Protein AF-A0A0N4XBC9-F1 (afdb_monomer)

Solvent-accessible surface area (backbone atoms only — not comparable to full-atom values): 13245 Å² total; per-residue (Å²): 134,63,62,71,36,40,68,46,62,62,81,81,87,61,71,52,76,45,80,52,29,88,52,52,53,70,57,50,42,50,36,28,56,48,21,32,35,39,40,27,25,36,38,38,45,65,24,83,35,44,65,50,51,25,65,48,31,33,39,41,33,35,48,50,86,67,46,43,14,28,41,39,35,48,19,66,49,26,29,36,42,45,60,18,96,73,45,42,41,94,77,19,43,30,36,39,31,35,28,27,23,72,45,53,77,42,65,63,77,59,89,61,36,77,56,46,29,82,38,35,82,41,46,34,52,38,79,56,76,96,65,32,66,88,49,70,67,58,44,66,74,72,28,56,69,32,47,32,37,41,38,69,55,80,40,74,74,53,61,67,58,46,41,36,54,30,59,11,34,30,42,25,34,17,38,53,45,58,63,42,85,38,48,61,44,60,24,69,59,29,42,18,46,41,41,29,45,93,94,48,35,29,36,35,39,33,46,18,72,56,23,48,43,70,44,64,32,78,77,46,27,60,62,89,90,56,46,47,37,37,37,35,67,38,79,45,44,50,63,70,48,56,48,51,53,36,69,62,37,74,83,30,51,70,62,77,81,129

Sequence (258 aa):
MCSGKRVWKTQGTAVIEIDISSLEQEIIDQLFRSVTYIKMCIILRQSQIQYLRMPNLVQLHSCEPGRSAFTIEGNMQLEVIELSPVFEWQISYEPFTIIYNPALRQYPPLQQCKYCAFEHNTRCGVTWPALAYTTLEEILQNCMGKPRIVFTEVVTVTQEQFTELCSALYLQMCFNITNTDYTSISCPMLRAVAPCQPGQQVWTIIGNSQLESVVINTLVKFSVEEKIMIVRENPLIPNNELIILKEICKDCVIEYES

Nearest PDB structures (foldseek):
  8eyy-assembly1_B  TM=6.571E-01  e=1.235E+00  Mus musculus
  7u6e-assembly1_F  TM=6.261E-01  e=1.515E+00  Homo sapiens
  5kqv-assembly1_F  TM=5.239E-01  e=6.365E-01  Homo sapiens
  7lfs-assembly4_D  TM=3.333E-01  e=4.419E+00  Homo sapiens

Foldseek 3Di:
DQFPPQEADDDDLDADEEECQAPDQVVQCRNQVRYAYHEHAYEHACHAYQERENQRHAYAHYSDFLDASYEAYHPQRHAEYYYHPNHDQVRRQRHEEAAQHQNHDYYPPCVSHNQYFDHNNDQAQPPDPVRHDADPVSCLVTPFLGQHGADQDEDEDDQVSQVRNLNHQEEAEAYDQEQDQDQEAENQNHREYHYSDPPGANEEHYQNANHQYYYDHLNYDDPLPDLNYAAYNHQNHAVVRLVSVCSSRVPHHGDDHD

Structure (mmCIF, N/CA/C/O backbone):
data_AF-A0A0N4XBC9-F1
#
_entry.id   AF-A0A0N4XBC9-F1
#
loop_
_atom_site.group_PDB
_atom_site.id
_atom_site.type_symbol
_atom_site.label_atom_id
_atom_site.label_alt_id
_atom_site.label_comp_id
_atom_site.label_asym_id
_atom_site.label_entity_id
_atom_site.label_seq_id
_atom_site.pdbx_PDB_ins_code
_atom_site.Cartn_x
_atom_site.Cartn_y
_atom_site.Cartn_z
_atom_site.occupancy
_atom_site.B_iso_or_equiv
_atom_site.auth_seq_id
_atom_site.auth_comp_id
_atom_site.auth_asym_id
_atom_site.auth_atom_id
_atom_site.pdbx_PDB_model_num
ATOM 1 N N . MET A 1 1 ? 4.198 -12.867 -24.988 1.00 53.94 1 MET A N 1
ATOM 2 C CA . MET A 1 1 ? 5.508 -12.183 -24.893 1.00 53.94 1 MET A CA 1
ATOM 3 C C . MET A 1 1 ? 5.330 -10.692 -25.164 1.00 53.94 1 MET A C 1
ATOM 5 O O . MET A 1 1 ? 4.810 -10.348 -26.221 1.00 53.94 1 MET A O 1
ATOM 9 N N . CYS A 1 2 ? 5.716 -9.833 -24.213 1.00 68.94 2 CYS A N 1
ATOM 10 C CA . CYS A 1 2 ? 5.565 -8.368 -24.291 1.00 68.94 2 CYS A CA 1
ATOM 11 C C . CYS A 1 2 ? 6.794 -7.637 -24.875 1.00 68.94 2 CYS A C 1
ATOM 13 O O . CYS A 1 2 ? 6.713 -6.447 -25.174 1.00 68.94 2 CYS A O 1
ATOM 15 N N . SER A 1 3 ? 7.910 -8.348 -25.080 1.00 74.31 3 SER A N 1
ATOM 16 C CA . SER A 1 3 ? 9.144 -7.798 -25.660 1.00 74.31 3 SER A CA 1
ATOM 17 C C . SER A 1 3 ? 8.890 -7.115 -27.011 1.00 74.31 3 SER A C 1
ATOM 19 O O . SER A 1 3 ? 8.163 -7.636 -27.864 1.00 74.31 3 SER A O 1
ATOM 21 N N . GLY A 1 4 ? 9.439 -5.907 -27.178 1.00 77.19 4 GLY A N 1
ATOM 22 C CA . GLY A 1 4 ? 9.279 -5.075 -28.376 1.00 77.19 4 GLY A CA 1
ATOM 23 C C . GLY A 1 4 ? 7.878 -4.480 -28.587 1.00 77.19 4 GLY A C 1
ATOM 24 O O . GLY A 1 4 ? 7.650 -3.791 -29.583 1.00 77.19 4 GLY A O 1
ATOM 25 N N . LYS A 1 5 ? 6.915 -4.718 -27.684 1.00 86.81 5 LYS A N 1
ATOM 26 C CA . LYS A 1 5 ? 5.563 -4.144 -27.779 1.00 86.81 5 LYS A CA 1
ATOM 27 C C . LYS A 1 5 ? 5.511 -2.765 -27.127 1.00 86.81 5 LYS A C 1
ATOM 29 O O . LYS A 1 5 ? 5.992 -2.578 -26.017 1.00 86.81 5 LYS A O 1
ATOM 34 N N . ARG A 1 6 ? 4.849 -1.820 -27.804 1.00 89.94 6 ARG A N 1
ATOM 35 C CA . ARG A 1 6 ? 4.639 -0.447 -27.307 1.00 89.94 6 ARG A CA 1
ATOM 36 C C . ARG A 1 6 ? 3.513 -0.330 -26.279 1.00 89.94 6 ARG A C 1
ATOM 38 O O . ARG A 1 6 ? 3.550 0.543 -25.425 1.00 89.94 6 ARG A O 1
ATOM 45 N N . VAL A 1 7 ? 2.506 -1.194 -26.371 1.00 88.06 7 VAL A N 1
ATOM 46 C CA . VAL A 1 7 ? 1.300 -1.130 -25.539 1.00 88.06 7 VAL A CA 1
ATOM 47 C C . VAL A 1 7 ? 1.143 -2.441 -24.800 1.00 88.06 7 VAL A C 1
ATOM 49 O O . VAL A 1 7 ? 1.015 -3.497 -25.424 1.00 88.06 7 VAL A O 1
ATOM 52 N N . TRP A 1 8 ? 1.135 -2.364 -23.479 1.00 89.12 8 TRP A N 1
ATOM 53 C CA . TRP A 1 8 ? 0.932 -3.493 -22.592 1.00 89.12 8 TRP A CA 1
ATOM 54 C C . TRP A 1 8 ? -0.375 -3.306 -21.845 1.00 89.12 8 TRP A C 1
ATOM 56 O O . TRP A 1 8 ? -0.474 -2.516 -20.912 1.00 89.12 8 TRP A O 1
ATOM 66 N N . LYS A 1 9 ? -1.403 -4.019 -22.283 1.00 87.62 9 LYS A N 1
ATOM 67 C CA . LYS A 1 9 ? -2.701 -4.056 -21.618 1.00 87.62 9 LYS A CA 1
ATOM 68 C C . LYS A 1 9 ? -3.364 -5.389 -21.892 1.00 87.62 9 LYS A C 1
ATOM 70 O O . LYS A 1 9 ? -3.094 -6.023 -22.915 1.00 87.62 9 LYS A O 1
ATOM 75 N N . THR A 1 10 ? -4.236 -5.790 -20.988 1.00 81.50 10 THR A N 1
ATOM 76 C CA . THR A 1 10 ? -5.034 -6.999 -21.146 1.00 81.50 10 THR A CA 1
ATOM 77 C C . THR A 1 10 ? -6.121 -6.780 -22.200 1.00 81.50 10 THR A C 1
ATOM 79 O O . THR A 1 10 ? -6.510 -5.646 -22.503 1.00 81.50 10 THR A O 1
ATOM 82 N N . GLN A 1 11 ? -6.588 -7.869 -22.811 1.00 77.94 11 GLN A N 1
ATOM 83 C CA . GLN A 1 11 ? -7.825 -7.835 -23.585 1.00 77.94 11 GLN A CA 1
ATOM 84 C C . GLN A 1 11 ? -8.990 -8.110 -22.628 1.00 77.94 11 GLN A C 1
ATOM 86 O O . GLN A 1 11 ? -8.973 -9.103 -21.905 1.00 77.94 11 GLN A O 1
ATOM 91 N N . GLY A 1 12 ? -9.992 -7.230 -22.619 1.00 77.44 12 GLY A N 1
ATOM 92 C CA . GLY A 1 12 ? -11.169 -7.367 -21.758 1.00 77.44 12 GLY A CA 1
ATOM 93 C C . GLY A 1 12 ? -10.951 -6.875 -20.323 1.00 77.44 12 GLY A C 1
ATOM 94 O O . GLY A 1 12 ? -10.261 -5.883 -20.098 1.00 77.44 12 GLY A O 1
ATOM 95 N N . THR A 1 13 ? -11.591 -7.546 -19.363 1.00 75.31 13 THR A N 1
ATOM 96 C CA . THR A 1 13 ? -11.617 -7.172 -17.935 1.00 75.31 13 THR A CA 1
ATOM 97 C C . THR A 1 13 ? -10.606 -7.938 -17.081 1.00 75.31 13 THR A C 1
ATOM 99 O O . THR A 1 13 ? -10.590 -7.769 -15.866 1.00 75.31 13 THR A O 1
ATOM 102 N N . ALA A 1 14 ? -9.768 -8.782 -17.690 1.00 79.94 14 ALA A N 1
ATOM 103 C CA . ALA A 1 14 ? -8.770 -9.550 -16.958 1.00 79.94 14 ALA A CA 1
ATOM 104 C C . ALA A 1 14 ? -7.761 -8.616 -16.271 1.00 79.94 14 ALA A C 1
ATOM 106 O O . ALA A 1 14 ? -7.182 -7.733 -16.912 1.00 79.94 14 ALA A O 1
ATOM 107 N N . VAL A 1 15 ? -7.536 -8.850 -14.980 1.00 81.25 15 VAL A N 1
ATOM 108 C CA . VAL A 1 15 ? -6.482 -8.220 -14.183 1.00 81.25 15 VAL A CA 1
ATOM 109 C C . VAL A 1 15 ? -5.241 -9.100 -14.319 1.00 81.25 15 VAL A C 1
ATOM 111 O O . VAL A 1 15 ? -5.277 -10.275 -13.964 1.00 81.25 15 VAL A O 1
ATOM 114 N N . ILE A 1 16 ? -4.165 -8.561 -14.898 1.00 81.25 16 ILE A N 1
ATOM 115 C CA . ILE A 1 16 ? -2.880 -9.264 -15.000 1.00 81.25 16 ILE A CA 1
ATOM 116 C C . ILE A 1 16 ? -1.872 -8.583 -14.085 1.00 81.25 16 ILE A C 1
ATOM 118 O O . ILE A 1 16 ? -1.644 -7.371 -14.172 1.00 81.25 16 ILE A O 1
ATOM 122 N N . GLU A 1 17 ? -1.251 -9.413 -13.259 1.00 90.44 17 GLU A N 1
ATOM 123 C CA . GLU A 1 17 ? -0.064 -9.101 -12.489 1.00 90.44 17 GLU A CA 1
ATOM 124 C C . GLU A 1 17 ? 1.137 -9.829 -13.098 1.00 90.44 17 GLU A C 1
ATOM 126 O O . GLU A 1 17 ? 1.029 -10.991 -13.496 1.00 90.44 17 GLU A O 1
ATOM 131 N N . ILE A 1 18 ? 2.269 -9.138 -13.215 1.00 92.75 18 ILE A N 1
ATOM 132 C CA . ILE A 1 18 ? 3.516 -9.701 -13.735 1.00 92.75 18 ILE A CA 1
ATOM 133 C C . ILE A 1 18 ? 4.598 -9.545 -12.678 1.00 92.75 18 ILE A C 1
ATOM 135 O O . ILE A 1 18 ? 4.959 -8.426 -12.323 1.00 92.75 18 ILE A O 1
ATOM 139 N N . ASP A 1 19 ? 5.158 -10.662 -12.230 1.00 95.56 19 ASP A N 1
ATOM 140 C CA . ASP A 1 19 ? 6.360 -10.664 -11.405 1.00 95.56 19 ASP A CA 1
ATOM 141 C C . ASP A 1 19 ? 7.606 -10.746 -12.300 1.00 95.56 19 ASP A C 1
ATOM 143 O O . ASP A 1 19 ? 7.766 -11.685 -13.082 1.00 95.56 19 ASP A O 1
ATOM 147 N N . ILE A 1 20 ? 8.465 -9.728 -12.219 1.00 96.69 20 ILE A N 1
ATOM 148 C CA . ILE A 1 20 ? 9.726 -9.632 -12.967 1.00 96.69 20 ILE A CA 1
ATOM 149 C C . ILE A 1 20 ? 10.959 -9.786 -12.065 1.00 96.69 20 ILE A C 1
ATOM 151 O O . ILE A 1 20 ? 12.081 -9.576 -12.520 1.00 96.69 20 ILE A O 1
ATOM 155 N N . SER A 1 21 ? 10.770 -10.154 -10.797 1.00 97.00 21 SER A N 1
ATOM 156 C CA . SER A 1 21 ? 11.813 -10.204 -9.763 1.00 97.00 21 SER A CA 1
ATOM 157 C C . SER A 1 21 ? 13.004 -11.085 -10.134 1.00 97.00 21 SER A C 1
ATOM 159 O O . SER A 1 21 ? 14.148 -10.734 -9.841 1.00 97.00 21 SER A O 1
ATOM 161 N N . SER A 1 22 ? 12.745 -12.205 -10.816 1.00 96.88 22 SER A N 1
ATOM 162 C CA . SER A 1 22 ? 13.758 -13.188 -11.214 1.00 96.88 22 SER A CA 1
ATOM 163 C C . SER A 1 22 ? 14.387 -12.924 -12.585 1.00 96.88 22 SER A C 1
ATOM 165 O O . SER A 1 22 ? 15.180 -13.743 -13.046 1.00 96.88 22 SER A O 1
ATOM 167 N N . LEU A 1 23 ? 13.990 -11.857 -13.287 1.00 97.19 23 LEU A N 1
ATOM 168 C CA . LEU A 1 23 ? 14.521 -11.557 -14.614 1.00 97.19 23 LEU A CA 1
ATOM 169 C C . LEU A 1 23 ? 15.887 -10.875 -14.513 1.00 97.19 23 LEU A C 1
ATOM 171 O O . LEU A 1 23 ? 16.118 -10.020 -13.661 1.00 97.19 23 LEU A O 1
ATOM 175 N N . GLU A 1 24 ? 16.779 -11.232 -15.432 1.00 97.44 24 GLU A N 1
ATOM 176 C CA . GLU A 1 24 ? 18.089 -10.600 -15.555 1.00 97.44 24 GLU A CA 1
ATOM 177 C C . GLU A 1 24 ? 17.986 -9.203 -16.185 1.00 97.44 24 GLU A C 1
ATOM 179 O O . GLU A 1 24 ? 17.045 -8.896 -16.926 1.00 97.44 24 GLU A O 1
ATOM 184 N N . GLN A 1 25 ? 18.999 -8.368 -15.931 1.00 97.88 25 GLN A N 1
ATOM 185 C CA . GLN A 1 25 ? 19.077 -6.981 -16.405 1.00 97.88 25 GLN A CA 1
ATOM 186 C C . GLN A 1 25 ? 18.817 -6.856 -17.915 1.00 97.88 25 GLN A C 1
ATOM 188 O O . GLN A 1 25 ? 18.008 -6.027 -18.326 1.00 97.88 25 GLN A O 1
ATOM 193 N N . GLU A 1 26 ? 19.442 -7.709 -18.733 1.00 96.88 26 GLU A N 1
ATOM 194 C CA . GLU A 1 26 ? 19.284 -7.680 -20.193 1.00 96.88 26 GLU A CA 1
ATOM 195 C C . GLU A 1 26 ? 17.832 -7.937 -20.625 1.00 96.88 26 GLU A C 1
ATOM 197 O O . GLU A 1 26 ? 17.308 -7.249 -21.505 1.00 96.88 26 GLU A O 1
ATOM 202 N N . ILE A 1 27 ? 17.150 -8.878 -19.964 1.00 96.31 27 ILE A N 1
ATOM 203 C CA . ILE A 1 27 ? 15.755 -9.214 -20.262 1.00 96.31 27 ILE A CA 1
ATOM 204 C C . ILE A 1 27 ? 14.843 -8.053 -19.873 1.00 96.31 27 ILE A C 1
ATOM 206 O O . ILE A 1 27 ? 13.963 -7.687 -20.654 1.00 96.31 27 ILE A O 1
ATOM 210 N N . ILE A 1 28 ? 15.048 -7.454 -18.697 1.00 96.19 28 ILE A N 1
ATOM 211 C CA . ILE A 1 28 ? 14.268 -6.296 -18.241 1.00 96.19 28 ILE A CA 1
ATOM 212 C C . ILE A 1 28 ? 14.451 -5.123 -19.202 1.00 96.19 28 ILE A C 1
ATOM 214 O O . ILE A 1 28 ? 13.460 -4.560 -19.673 1.00 96.19 28 ILE A O 1
ATOM 218 N N . ASP A 1 29 ? 15.691 -4.800 -19.566 1.00 96.56 29 ASP A N 1
ATOM 219 C CA . ASP A 1 29 ? 15.972 -3.731 -20.522 1.00 96.56 29 ASP A CA 1
ATOM 220 C C . ASP A 1 29 ? 15.289 -3.998 -21.863 1.00 96.56 29 ASP A C 1
ATOM 222 O O . ASP A 1 29 ? 14.627 -3.114 -22.407 1.00 96.56 29 ASP A O 1
ATOM 226 N N . GLN A 1 30 ? 15.378 -5.223 -22.387 1.00 94.75 30 GLN A N 1
ATOM 227 C CA . GLN A 1 30 ? 14.714 -5.600 -23.633 1.00 94.75 30 GLN A CA 1
ATOM 228 C C . GLN A 1 30 ? 13.188 -5.472 -23.535 1.00 94.75 30 GLN A C 1
ATOM 230 O O . GLN A 1 30 ? 12.542 -5.016 -24.484 1.00 94.75 30 GLN A O 1
ATOM 235 N N . LEU A 1 31 ? 12.614 -5.869 -22.399 1.00 93.38 31 LEU A N 1
ATOM 236 C CA . LEU A 1 31 ? 11.183 -5.823 -22.150 1.00 93.38 31 LEU A CA 1
ATOM 237 C C . LEU A 1 31 ? 10.698 -4.365 -22.222 1.00 93.38 31 LEU A C 1
ATOM 239 O O . LEU A 1 31 ? 9.858 -4.035 -23.058 1.00 93.38 31 LEU A O 1
ATOM 243 N N . PHE A 1 32 ? 11.288 -3.469 -21.431 1.00 95.62 32 PHE A N 1
ATOM 244 C CA . PHE A 1 32 ? 10.826 -2.084 -21.291 1.00 95.62 32 PHE A CA 1
ATOM 245 C C . PHE A 1 32 ? 11.361 -1.113 -22.358 1.00 95.62 32 PHE A C 1
ATOM 247 O O . PHE A 1 32 ? 10.864 0.009 -22.467 1.00 95.62 32 PHE A O 1
ATOM 254 N N . ARG A 1 33 ? 12.309 -1.525 -23.210 1.00 94.69 33 ARG A N 1
ATOM 255 C CA . ARG A 1 33 ? 12.954 -0.653 -24.212 1.00 94.69 33 ARG A CA 1
ATOM 256 C C . ARG A 1 33 ? 11.979 0.138 -25.080 1.00 94.69 33 ARG A C 1
ATOM 258 O O . ARG A 1 33 ? 12.241 1.293 -25.404 1.00 94.69 33 ARG A O 1
ATOM 265 N N . SER A 1 34 ? 10.896 -0.492 -25.529 1.00 94.38 34 SER A N 1
ATOM 266 C CA . SER A 1 34 ? 9.980 0.085 -26.526 1.00 94.38 34 SER A CA 1
ATOM 267 C C . SER A 1 34 ? 8.598 0.426 -25.981 1.00 94.38 34 SER A C 1
ATOM 269 O O . SER A 1 34 ? 7.765 0.907 -26.749 1.00 94.38 34 SER A O 1
ATOM 271 N N . VAL A 1 35 ? 8.322 0.158 -24.704 1.00 95.81 35 VAL A N 1
ATOM 272 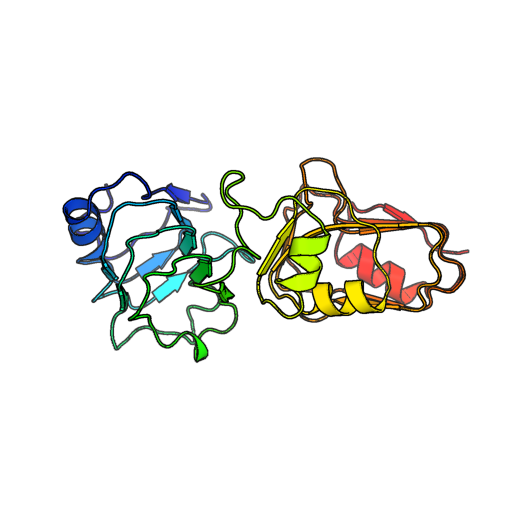C CA . VAL A 1 35 ? 6.982 0.353 -24.150 1.00 95.81 35 VAL A CA 1
ATOM 273 C C . VAL A 1 35 ? 6.682 1.841 -23.971 1.00 95.81 35 VAL A C 1
ATOM 275 O O . VAL A 1 35 ? 7.517 2.598 -23.488 1.00 95.81 35 VAL A O 1
ATOM 278 N N . THR A 1 36 ? 5.486 2.254 -24.385 1.00 97.12 36 THR A N 1
ATOM 279 C CA . THR A 1 36 ? 4.974 3.627 -24.274 1.00 97.12 36 THR A CA 1
ATOM 280 C C . THR A 1 36 ? 3.719 3.709 -23.411 1.00 97.12 36 THR A C 1
ATOM 282 O O . THR A 1 36 ? 3.412 4.769 -22.877 1.00 97.12 36 THR A O 1
ATOM 285 N N . TYR A 1 37 ? 2.989 2.602 -23.262 1.00 96.44 37 TYR A N 1
ATOM 286 C CA . TYR A 1 37 ? 1.762 2.516 -22.474 1.00 96.44 37 TYR A CA 1
ATOM 287 C C . TYR A 1 37 ? 1.708 1.196 -21.713 1.00 96.44 37 TYR A C 1
ATOM 289 O O . TYR A 1 37 ? 1.860 0.131 -22.319 1.00 96.44 37 TYR A O 1
ATOM 297 N N . ILE A 1 38 ? 1.403 1.261 -20.419 1.00 95.06 38 ILE A N 1
ATOM 298 C CA . ILE A 1 38 ? 1.205 0.095 -19.555 1.00 95.06 38 ILE A CA 1
ATOM 299 C C . ILE A 1 38 ? -0.108 0.256 -18.778 1.00 95.06 38 ILE A C 1
ATOM 301 O O . ILE A 1 38 ? -0.349 1.296 -18.172 1.00 95.06 38 ILE A O 1
ATOM 305 N N . LYS A 1 39 ? -0.941 -0.789 -18.768 1.00 93.50 39 LYS A N 1
ATOM 306 C CA . LYS A 1 39 ? -2.075 -0.965 -17.851 1.00 93.50 39 LYS A CA 1
ATOM 307 C C . LYS A 1 39 ? -2.053 -2.379 -17.272 1.00 93.50 39 LYS A C 1
ATOM 309 O O . LYS A 1 39 ? -2.591 -3.304 -17.883 1.00 93.50 39 LYS A O 1
ATOM 314 N N . MET A 1 40 ? -1.369 -2.535 -16.143 1.00 92.88 40 MET A N 1
ATOM 315 C CA . MET A 1 40 ? -1.156 -3.793 -15.413 1.00 92.88 40 MET A CA 1
ATOM 316 C C . MET A 1 40 ? -0.495 -3.503 -14.059 1.00 92.88 40 MET A C 1
ATOM 318 O O . MET A 1 40 ? -0.090 -2.371 -13.803 1.00 92.88 40 MET A O 1
ATOM 322 N N . CYS A 1 41 ? -0.377 -4.530 -13.219 1.00 94.00 41 CYS A N 1
ATOM 323 C CA . CYS A 1 41 ? 0.413 -4.481 -11.998 1.00 94.00 41 CYS A CA 1
ATOM 324 C C . CYS A 1 41 ? 1.710 -5.259 -12.223 1.00 94.00 41 CYS A C 1
ATOM 326 O O . CYS A 1 41 ? 1.688 -6.370 -12.749 1.00 94.00 41 CYS A O 1
ATOM 328 N N . ILE A 1 42 ? 2.844 -4.660 -11.883 1.00 96.50 42 ILE A N 1
ATOM 329 C CA . ILE A 1 42 ? 4.173 -5.232 -12.079 1.00 96.50 42 ILE A CA 1
ATOM 330 C C . ILE A 1 42 ? 4.885 -5.257 -10.732 1.00 96.50 42 ILE A C 1
ATOM 332 O O . ILE A 1 42 ? 4.929 -4.251 -10.022 1.00 96.50 42 ILE A O 1
ATOM 336 N N . ILE A 1 43 ? 5.451 -6.407 -10.387 1.00 97.00 43 ILE A N 1
ATOM 337 C CA . ILE A 1 43 ? 6.166 -6.640 -9.137 1.00 97.00 43 ILE A CA 1
ATOM 338 C C . ILE A 1 43 ? 7.651 -6.810 -9.445 1.00 97.00 43 ILE A C 1
ATOM 340 O O . ILE A 1 43 ? 8.033 -7.618 -10.288 1.00 97.00 43 ILE A O 1
ATOM 344 N N . LEU A 1 44 ? 8.483 -6.049 -8.739 1.00 97.56 4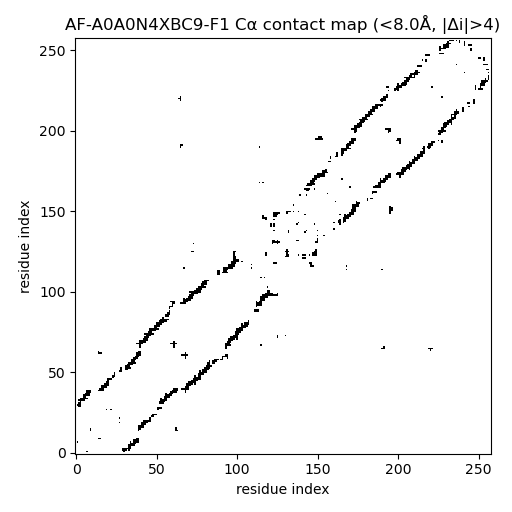4 LEU A N 1
ATOM 345 C CA . LEU A 1 44 ? 9.935 -6.160 -8.743 1.00 97.56 44 LEU A CA 1
ATOM 346 C C . LEU A 1 44 ? 10.418 -6.194 -7.290 1.00 97.56 44 LEU A C 1
ATOM 348 O O . LEU A 1 44 ? 10.500 -5.155 -6.625 1.00 97.56 44 LEU A O 1
ATOM 352 N N . ARG A 1 45 ? 10.710 -7.391 -6.788 1.00 96.25 45 ARG A N 1
ATOM 353 C CA . ARG A 1 45 ? 11.089 -7.632 -5.398 1.00 96.25 45 ARG A CA 1
ATOM 354 C C . ARG A 1 45 ? 12.390 -8.394 -5.287 1.00 96.25 45 ARG A C 1
ATOM 356 O O . ARG A 1 45 ? 12.585 -9.370 -5.996 1.00 96.25 45 ARG A O 1
ATOM 363 N N . GLN A 1 46 ? 13.253 -7.991 -4.355 1.00 95.69 46 GLN A N 1
ATOM 364 C CA . GLN A 1 46 ? 14.500 -8.714 -4.047 1.00 95.69 46 GLN A CA 1
ATOM 365 C C . GLN A 1 46 ? 15.351 -9.074 -5.285 1.00 95.69 46 GLN A C 1
ATOM 367 O O . GLN A 1 46 ? 16.103 -10.052 -5.289 1.00 95.69 46 GLN A O 1
ATOM 372 N N . SER A 1 47 ? 15.232 -8.281 -6.347 1.00 96.94 47 SER A N 1
ATOM 373 C CA . SER A 1 47 ? 15.914 -8.504 -7.610 1.00 96.94 47 SER A CA 1
ATOM 374 C C . SER A 1 47 ? 17.377 -8.076 -7.522 1.00 96.94 47 SER A C 1
ATOM 376 O O . SER A 1 47 ? 17.757 -7.238 -6.701 1.00 96.94 47 SER A O 1
ATOM 378 N N . GLN A 1 48 ? 18.197 -8.653 -8.399 1.00 96.88 48 GLN A N 1
ATOM 379 C CA . GLN A 1 48 ? 19.627 -8.353 -8.521 1.00 96.88 48 GLN A CA 1
ATOM 380 C C . GLN A 1 48 ? 19.919 -7.291 -9.592 1.00 96.88 48 GLN A C 1
ATOM 382 O O . GLN A 1 48 ? 21.078 -7.006 -9.879 1.00 96.88 48 GLN A O 1
ATOM 387 N N . ILE A 1 49 ? 18.889 -6.727 -10.228 1.00 98.44 49 ILE A N 1
ATOM 388 C CA . ILE A 1 49 ? 19.093 -5.692 -11.243 1.00 98.44 49 ILE A CA 1
ATOM 389 C C . ILE A 1 49 ? 19.577 -4.384 -10.618 1.00 98.44 49 ILE A C 1
ATOM 391 O O . ILE A 1 49 ? 19.229 -4.048 -9.484 1.00 98.44 49 ILE A O 1
ATOM 395 N N . GLN A 1 50 ? 20.317 -3.610 -11.406 1.00 98.56 50 GLN A N 1
ATOM 396 C CA . GLN A 1 50 ? 20.809 -2.291 -11.007 1.00 98.56 50 GLN A CA 1
ATOM 397 C C . GLN A 1 50 ? 19.983 -1.159 -11.617 1.00 98.56 50 GLN A C 1
ATOM 399 O O . GLN A 1 50 ? 19.883 -0.075 -11.040 1.00 98.56 50 GLN A O 1
ATOM 404 N N . TYR A 1 51 ?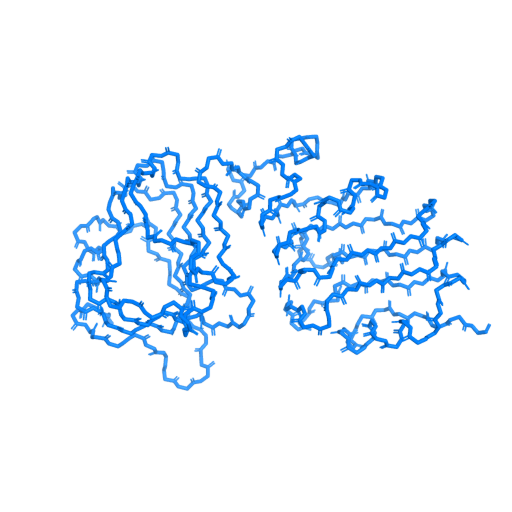 19.348 -1.415 -12.764 1.00 98.50 51 TYR A N 1
ATOM 405 C CA . TYR A 1 51 ? 18.652 -0.399 -13.540 1.00 98.50 51 TYR A CA 1
ATOM 406 C C . TYR A 1 51 ? 17.254 -0.873 -13.935 1.00 98.50 51 TYR A C 1
ATOM 408 O O . TYR A 1 51 ? 17.096 -1.893 -14.606 1.00 98.50 51 TYR A O 1
ATOM 416 N N . LEU A 1 52 ? 16.238 -0.082 -13.598 1.00 98.50 52 LEU A N 1
ATOM 417 C CA . LEU A 1 52 ? 14.894 -0.214 -14.150 1.00 98.50 52 LEU A CA 1
ATOM 418 C C . LEU A 1 52 ? 14.640 0.958 -15.102 1.00 98.50 52 LEU A C 1
ATOM 420 O O . LEU A 1 52 ? 14.339 2.071 -14.670 1.00 98.50 52 LEU A O 1
ATOM 424 N N . ARG A 1 53 ? 14.781 0.712 -16.409 1.00 98.00 53 ARG A N 1
ATOM 425 C CA . ARG A 1 53 ? 14.743 1.763 -17.435 1.00 98.00 53 ARG A CA 1
ATOM 426 C C . ARG A 1 53 ? 13.532 1.626 -18.341 1.00 98.00 53 ARG A C 1
ATOM 428 O O . ARG A 1 53 ? 13.378 0.635 -19.049 1.00 98.00 53 ARG A O 1
ATOM 435 N N . MET A 1 54 ? 12.700 2.661 -18.358 1.00 97.50 54 MET A N 1
ATOM 436 C CA . MET A 1 54 ? 11.500 2.764 -19.189 1.00 97.50 54 MET A CA 1
ATOM 437 C C . MET A 1 54 ? 11.536 4.074 -20.004 1.00 97.50 54 MET A C 1
ATOM 439 O O . MET A 1 54 ? 10.673 4.941 -19.839 1.00 97.50 54 MET A O 1
ATOM 443 N N . PRO A 1 55 ? 12.528 4.246 -20.901 1.00 97.25 55 PRO A N 1
ATOM 444 C CA . PRO A 1 55 ? 12.861 5.544 -21.505 1.00 97.25 55 PRO A CA 1
ATOM 445 C C . PRO A 1 55 ? 11.767 6.109 -22.425 1.00 97.25 55 PRO A C 1
ATOM 447 O O . PRO A 1 55 ? 11.727 7.308 -22.697 1.00 97.25 55 PRO A O 1
ATOM 450 N N . ASN A 1 56 ? 10.863 5.252 -22.908 1.00 97.50 56 ASN A N 1
ATOM 451 C CA . ASN A 1 56 ? 9.788 5.623 -23.829 1.00 97.50 56 ASN A CA 1
ATOM 452 C C . ASN A 1 56 ? 8.393 5.586 -23.184 1.00 97.50 56 ASN A C 1
ATOM 454 O O . ASN A 1 56 ? 7.409 5.858 -23.870 1.00 97.50 56 ASN A O 1
ATOM 458 N N . LEU A 1 57 ? 8.288 5.244 -21.895 1.00 97.94 57 LEU A N 1
ATOM 459 C CA . LEU A 1 57 ? 7.002 5.100 -21.217 1.00 97.94 57 LEU A CA 1
ATOM 460 C C . LEU A 1 57 ? 6.335 6.466 -21.028 1.00 97.94 57 LEU A C 1
ATOM 462 O O . LEU A 1 57 ? 6.892 7.333 -20.364 1.00 97.94 57 LEU A O 1
ATOM 466 N N . VAL A 1 58 ? 5.139 6.636 -21.591 1.00 97.69 58 VAL A N 1
ATOM 467 C CA . VAL A 1 58 ? 4.348 7.876 -21.524 1.00 97.69 58 VAL A CA 1
ATOM 468 C C . VAL A 1 58 ? 3.257 7.766 -20.461 1.00 97.69 58 VAL A C 1
ATOM 470 O O . VAL A 1 58 ? 3.071 8.689 -19.675 1.00 97.69 58 VAL A O 1
ATOM 473 N N . GLN A 1 59 ? 2.555 6.629 -20.409 1.00 96.88 59 GLN A N 1
ATOM 474 C CA . GLN A 1 59 ? 1.435 6.402 -19.491 1.00 96.88 59 GLN A CA 1
ATOM 475 C C . GLN A 1 59 ? 1.573 5.068 -18.761 1.00 96.88 59 GLN A C 1
ATOM 477 O O . GLN A 1 59 ? 1.825 4.029 -19.382 1.00 96.88 59 GLN A O 1
ATOM 482 N N . LEU A 1 60 ? 1.347 5.096 -17.449 1.00 95.88 60 LEU A N 1
ATOM 483 C CA . LEU A 1 60 ? 1.383 3.925 -16.583 1.00 95.88 60 LEU A CA 1
ATOM 484 C C . LEU A 1 60 ? 0.147 3.900 -15.686 1.00 95.88 60 LEU A C 1
ATOM 486 O O . LEU A 1 60 ? -0.046 4.748 -14.816 1.00 95.88 60 LEU A O 1
ATOM 490 N N . HIS A 1 61 ? -0.680 2.885 -15.890 1.00 94.00 61 HIS A N 1
ATOM 491 C CA . HIS A 1 61 ? -1.914 2.669 -15.159 1.00 94.00 61 HIS A CA 1
ATOM 492 C C . HIS A 1 61 ? -1.849 1.373 -14.368 1.00 94.00 61 HIS A C 1
ATOM 494 O O . HIS A 1 61 ? -1.384 0.348 -14.870 1.00 94.00 61 HIS A O 1
ATOM 500 N N . SER A 1 62 ? -2.391 1.417 -13.154 1.00 91.38 62 SER A N 1
ATOM 501 C CA . SER A 1 62 ? -2.568 0.218 -12.348 1.00 91.38 62 SER A CA 1
ATOM 502 C C . SER A 1 62 ? -3.540 -0.762 -13.005 1.00 91.38 62 SER A C 1
ATOM 504 O O . SER A 1 62 ? -4.415 -0.371 -13.791 1.00 91.38 62 SER A O 1
ATOM 506 N N . CYS A 1 63 ? -3.381 -2.044 -12.680 1.00 90.06 63 CYS A N 1
ATOM 507 C CA . CYS A 1 63 ? -4.329 -3.075 -13.075 1.00 90.06 63 CYS A CA 1
ATOM 508 C C . CYS A 1 63 ? -5.702 -2.876 -12.416 1.00 90.06 63 CYS A C 1
ATOM 510 O O . CYS A 1 63 ? -6.713 -3.196 -13.040 1.00 90.06 63 CYS A O 1
ATOM 512 N N . GLU A 1 64 ? -5.747 -2.292 -11.213 1.00 88.19 64 GLU A N 1
ATOM 513 C CA . GLU A 1 64 ? -6.979 -2.035 -10.469 1.00 88.19 64 GLU A CA 1
ATOM 514 C C . GLU A 1 64 ? -6.852 -0.845 -9.494 1.00 88.19 64 GLU A C 1
ATOM 516 O O . GLU A 1 64 ? -5.744 -0.493 -9.080 1.00 88.19 64 GLU A O 1
ATOM 521 N N . PRO A 1 65 ? -7.966 -0.179 -9.128 1.00 84.06 65 PRO A N 1
ATOM 522 C CA . PRO A 1 65 ? -7.927 0.979 -8.237 1.00 84.06 65 PRO A CA 1
ATOM 523 C C . PRO A 1 65 ? -7.407 0.643 -6.834 1.00 84.06 65 PRO A C 1
ATOM 525 O O . PRO A 1 65 ? -7.882 -0.301 -6.213 1.00 84.06 65 PRO A O 1
ATOM 528 N N . GLY A 1 66 ? -6.538 1.493 -6.281 1.00 85.25 66 GLY A N 1
ATOM 529 C CA . GLY A 1 66 ? -6.021 1.339 -4.913 1.00 85.25 66 GLY A CA 1
ATOM 530 C C . GLY A 1 66 ? -4.765 0.474 -4.825 1.00 85.25 66 GLY A C 1
ATOM 531 O O . GLY A 1 66 ? -4.261 0.227 -3.731 1.00 85.25 66 GLY A O 1
ATOM 532 N N . ARG A 1 67 ? -4.242 0.039 -5.972 1.00 88.69 67 ARG A N 1
ATOM 533 C CA . ARG A 1 67 ? -2.949 -0.628 -6.102 1.00 88.69 67 ARG A CA 1
ATOM 534 C C . ARG A 1 67 ? -2.046 0.196 -6.992 1.00 88.69 67 ARG A C 1
ATOM 536 O O . ARG A 1 67 ? -2.524 0.816 -7.941 1.00 88.69 67 ARG A O 1
ATOM 543 N N . SER A 1 68 ? -0.744 0.149 -6.736 1.00 93.00 68 SER A N 1
ATOM 544 C CA . SER A 1 68 ? 0.211 0.778 -7.636 1.00 93.00 68 SER A CA 1
ATOM 545 C C . SER A 1 68 ? 0.450 -0.072 -8.883 1.00 93.00 68 SER A C 1
ATOM 547 O O . SER A 1 68 ? 0.444 -1.300 -8.823 1.00 93.00 68 SER A O 1
ATOM 549 N N . ALA A 1 69 ? 0.706 0.582 -10.016 1.00 95.25 69 ALA A N 1
ATOM 550 C CA . ALA A 1 69 ? 1.047 -0.119 -11.254 1.00 95.25 69 ALA A CA 1
ATOM 551 C C . ALA A 1 69 ? 2.394 -0.852 -11.159 1.00 95.25 69 ALA A C 1
ATOM 553 O O . ALA A 1 69 ? 2.566 -1.919 -11.734 1.00 95.25 69 ALA A O 1
ATOM 554 N N . PHE A 1 70 ? 3.342 -0.294 -10.411 1.00 96.69 70 PHE A N 1
ATOM 555 C CA . PHE A 1 70 ? 4.612 -0.918 -10.074 1.00 96.69 70 PHE A CA 1
ATOM 556 C C . PHE A 1 70 ? 4.756 -1.021 -8.557 1.00 96.69 70 PHE A C 1
ATOM 558 O O . PHE A 1 70 ? 4.571 -0.035 -7.836 1.00 96.69 70 PHE A O 1
ATOM 565 N N . THR A 1 71 ? 5.118 -2.199 -8.066 1.00 96.44 71 THR A N 1
ATOM 566 C CA . THR A 1 71 ? 5.573 -2.424 -6.692 1.00 96.44 71 THR A CA 1
ATOM 567 C C . THR A 1 71 ? 7.045 -2.811 -6.740 1.00 96.44 71 THR A C 1
ATOM 569 O O . THR A 1 71 ? 7.395 -3.864 -7.267 1.00 96.44 71 THR A O 1
ATOM 572 N N . ILE A 1 72 ? 7.903 -1.936 -6.220 1.00 97.56 72 ILE A N 1
ATOM 573 C CA . ILE A 1 72 ? 9.361 -2.051 -6.241 1.00 97.56 72 ILE A CA 1
ATOM 574 C C . ILE A 1 72 ? 9.837 -2.116 -4.793 1.00 97.56 72 ILE A C 1
ATOM 576 O O . ILE A 1 72 ? 9.845 -1.106 -4.086 1.00 97.56 72 ILE A O 1
ATOM 580 N N . GLU A 1 73 ? 10.203 -3.303 -4.326 1.00 96.62 73 GLU A N 1
ATOM 581 C CA . GLU A 1 73 ? 10.418 -3.536 -2.898 1.00 96.62 73 GLU A CA 1
ATOM 582 C C . GLU A 1 73 ? 11.652 -4.395 -2.607 1.00 96.62 73 GLU A C 1
ATOM 584 O O . GLU A 1 73 ? 11.818 -5.480 -3.154 1.00 96.62 73 GLU A O 1
ATOM 589 N N . GLY A 1 74 ? 12.527 -3.940 -1.710 1.00 96.81 74 GLY A N 1
ATOM 590 C CA . GLY A 1 74 ? 13.629 -4.779 -1.227 1.00 96.81 74 GLY A CA 1
ATOM 591 C C . GLY A 1 74 ? 14.739 -5.055 -2.244 1.00 96.81 74 GLY A C 1
ATOM 592 O O . GLY A 1 74 ? 15.456 -6.043 -2.087 1.00 96.81 74 GLY A O 1
ATOM 593 N N . ASN A 1 75 ? 14.888 -4.249 -3.300 1.00 97.62 75 ASN A N 1
ATOM 594 C CA . ASN A 1 75 ? 15.929 -4.450 -4.312 1.00 97.62 75 ASN A CA 1
ATOM 595 C C . ASN A 1 75 ? 17.221 -3.749 -3.869 1.00 97.62 75 ASN A C 1
ATOM 597 O O . ASN A 1 75 ? 17.417 -2.554 -4.091 1.00 97.62 75 ASN A O 1
ATOM 601 N N . MET A 1 76 ? 18.109 -4.505 -3.222 1.00 97.19 76 MET A N 1
ATOM 602 C CA . MET A 1 76 ? 19.308 -3.970 -2.558 1.00 97.19 76 MET A CA 1
ATOM 603 C C . MET A 1 76 ? 20.360 -3.393 -3.514 1.00 97.19 76 MET A C 1
ATOM 605 O O . MET A 1 76 ? 21.216 -2.636 -3.069 1.00 97.19 76 MET A O 1
ATOM 609 N N . GLN A 1 77 ? 20.308 -3.755 -4.799 1.00 98.12 77 GLN A N 1
ATOM 610 C CA . GLN A 1 77 ? 21.252 -3.305 -5.829 1.00 98.12 77 GLN A CA 1
ATOM 611 C C . GLN A 1 77 ? 20.640 -2.304 -6.815 1.00 98.12 77 GLN A C 1
ATOM 613 O O . GLN A 1 77 ? 21.351 -1.814 -7.683 1.00 98.12 77 GLN A O 1
ATOM 618 N N . LEU A 1 78 ? 19.343 -1.993 -6.704 1.00 98.69 78 LEU A N 1
ATOM 619 C CA . LEU A 1 78 ? 18.677 -1.092 -7.641 1.00 98.69 78 LEU A CA 1
ATOM 620 C C . LEU A 1 78 ? 19.143 0.349 -7.402 1.00 98.69 78 LEU A C 1
ATOM 622 O O . LEU A 1 78 ? 18.819 0.942 -6.377 1.00 98.69 78 LEU A O 1
ATOM 626 N N . GLU A 1 79 ? 19.865 0.920 -8.363 1.00 98.62 79 GLU A N 1
ATOM 627 C CA . GLU A 1 79 ? 20.460 2.259 -8.264 1.00 98.62 79 GLU A CA 1
ATOM 628 C C . GLU A 1 79 ? 19.659 3.323 -9.016 1.00 98.62 79 GLU A C 1
ATOM 630 O O . GLU A 1 79 ? 19.622 4.487 -8.596 1.00 98.62 79 GLU A O 1
ATOM 635 N N . VAL A 1 80 ? 19.012 2.931 -10.122 1.00 98.62 80 VAL A N 1
ATOM 636 C CA . VAL A 1 80 ? 18.315 3.856 -11.024 1.00 98.62 80 VAL A CA 1
ATOM 637 C C . VAL A 1 80 ? 16.940 3.333 -11.415 1.00 98.62 80 VAL A C 1
ATOM 639 O O . VAL A 1 80 ? 16.798 2.218 -11.921 1.00 98.62 80 VAL A O 1
ATOM 642 N N . ILE A 1 81 ? 15.941 4.201 -11.278 1.00 98.50 81 ILE A N 1
ATOM 643 C CA . ILE A 1 81 ? 14.656 4.099 -11.966 1.00 98.50 81 ILE A CA 1
ATOM 644 C C . ILE A 1 81 ? 14.573 5.264 -12.956 1.00 98.50 81 ILE A C 1
ATOM 646 O O . ILE A 1 81 ? 14.589 6.431 -12.564 1.00 98.50 81 ILE A O 1
ATOM 650 N N . GLU A 1 82 ? 14.477 4.948 -14.243 1.00 97.56 82 GLU A N 1
ATOM 651 C CA . GLU A 1 82 ? 14.409 5.931 -15.327 1.00 97.56 82 GLU A CA 1
ATOM 652 C C . GLU A 1 82 ? 13.045 5.872 -16.023 1.00 97.56 82 GLU A C 1
ATOM 654 O O . GLU A 1 82 ? 12.578 4.799 -16.416 1.00 97.56 82 GLU A O 1
ATOM 659 N N . LEU A 1 83 ? 12.431 7.043 -16.212 1.00 96.75 83 LEU A N 1
ATOM 660 C CA . LEU A 1 83 ? 11.215 7.230 -17.005 1.00 96.75 83 LEU A CA 1
ATOM 661 C C . LEU A 1 83 ? 11.460 8.183 -18.166 1.00 96.75 83 LEU A C 1
ATOM 663 O O . LEU A 1 83 ? 12.400 8.977 -18.156 1.00 96.75 83 LEU A O 1
ATOM 667 N N . SER A 1 84 ? 10.552 8.134 -19.138 1.00 97.19 84 SER A N 1
ATOM 668 C CA . SER A 1 84 ? 10.549 9.082 -20.241 1.00 97.19 84 SER A CA 1
ATOM 669 C C . SER A 1 84 ? 10.404 10.532 -19.754 1.00 97.19 84 SER A C 1
ATOM 671 O O . SER A 1 84 ? 9.565 10.800 -18.890 1.00 97.19 84 SER A O 1
ATOM 673 N N . PRO A 1 85 ? 11.122 11.501 -20.354 1.00 95.50 85 PRO A N 1
ATOM 674 C CA . PRO A 1 85 ? 10.933 12.926 -20.068 1.00 95.50 85 PRO A CA 1
ATOM 675 C C . PRO A 1 85 ? 9.521 13.452 -20.371 1.00 95.50 85 PRO A C 1
ATOM 677 O O . PRO A 1 85 ? 9.146 14.510 -19.879 1.00 95.50 85 PRO A O 1
ATOM 680 N N . VAL A 1 86 ? 8.747 12.727 -21.186 1.00 96.44 86 VAL A N 1
ATOM 681 C CA . VAL A 1 86 ? 7.364 13.067 -21.564 1.00 96.44 86 VAL A CA 1
ATOM 682 C C . VAL A 1 86 ? 6.315 12.255 -20.791 1.00 96.44 86 VAL A C 1
ATOM 684 O O . VAL A 1 86 ? 5.170 12.162 -21.225 1.00 96.44 86 VAL A O 1
ATOM 687 N N . PHE A 1 87 ? 6.693 11.628 -19.673 1.00 97.81 87 PHE A N 1
ATOM 688 C CA . PHE A 1 87 ? 5.771 10.848 -18.846 1.00 97.81 87 PHE A CA 1
ATOM 689 C C . PHE A 1 87 ? 4.644 11.719 -18.262 1.00 97.81 87 PHE A C 1
ATOM 691 O O . PHE A 1 87 ? 4.883 12.780 -17.684 1.00 97.81 87 PHE A O 1
ATOM 698 N N . GLU A 1 88 ? 3.403 11.248 -18.380 1.00 96.69 88 GLU A N 1
ATOM 699 C CA . GLU A 1 88 ? 2.195 11.989 -18.010 1.00 96.69 88 GLU A CA 1
ATOM 700 C C . GLU A 1 88 ? 1.756 11.684 -16.567 1.00 96.69 88 GLU A C 1
ATOM 702 O O . GLU A 1 88 ? 0.910 10.819 -16.303 1.00 96.69 88 GLU A O 1
ATOM 707 N N . TRP A 1 89 ? 2.315 12.432 -15.612 1.00 94.88 89 TRP A N 1
ATOM 708 C CA . TRP A 1 89 ? 2.013 12.320 -14.175 1.00 94.88 89 TRP A CA 1
ATOM 709 C C . TRP A 1 89 ? 0.554 12.625 -13.823 1.00 94.88 89 TRP A C 1
ATOM 711 O O . TRP A 1 89 ? -0.022 12.009 -12.931 1.00 94.88 89 TRP A O 1
ATOM 721 N N . GLN A 1 90 ? -0.075 13.542 -14.554 1.00 92.25 90 GLN A N 1
ATOM 722 C CA . GLN A 1 90 ? -1.466 13.949 -14.346 1.00 92.25 90 GLN A CA 1
ATOM 723 C C . GLN A 1 90 ? -2.491 12.867 -14.719 1.00 92.25 90 GLN A C 1
ATOM 725 O O . GLN A 1 90 ? -3.660 12.987 -14.356 1.00 92.25 90 GLN A O 1
ATOM 730 N N . ILE A 1 91 ? -2.063 11.837 -15.455 1.00 91.75 91 ILE A N 1
ATOM 731 C CA . ILE A 1 91 ? -2.889 10.695 -15.872 1.00 91.75 91 ILE A CA 1
ATOM 732 C C . ILE A 1 91 ? -2.498 9.435 -15.087 1.00 91.75 91 ILE A C 1
ATOM 734 O O . ILE A 1 91 ? -3.351 8.631 -14.702 1.00 91.75 91 ILE A O 1
ATOM 738 N N . SER A 1 92 ? -1.205 9.277 -14.815 1.00 92.50 92 SER A N 1
ATOM 739 C CA . SER A 1 92 ? -0.645 8.163 -14.054 1.00 92.50 92 SER A CA 1
ATOM 740 C C . SER A 1 92 ? -0.721 8.471 -12.551 1.00 92.50 92 SER A C 1
ATOM 742 O O . SER A 1 92 ? 0.263 8.896 -11.952 1.00 92.50 92 SER A O 1
ATOM 744 N N . TYR A 1 93 ? -1.899 8.298 -11.936 1.00 90.06 93 TYR A N 1
ATOM 745 C CA . TYR A 1 93 ? -2.150 8.727 -10.546 1.00 90.06 93 TYR A CA 1
ATOM 746 C C . TYR A 1 93 ? -1.447 7.888 -9.463 1.00 90.06 93 TYR A C 1
ATOM 748 O O . TYR A 1 93 ? -0.994 8.449 -8.468 1.00 90.06 93 TYR A O 1
ATOM 756 N N . GLU A 1 94 ? -1.377 6.563 -9.637 1.00 90.62 94 GLU A N 1
ATOM 757 C CA . GLU A 1 94 ? -0.757 5.605 -8.696 1.00 90.62 94 GLU A CA 1
ATOM 758 C C . GLU A 1 94 ? 0.284 4.677 -9.379 1.00 90.62 94 GLU A C 1
ATOM 760 O O . GLU A 1 94 ? 0.164 3.455 -9.349 1.00 90.62 94 GLU A O 1
ATOM 765 N N . PRO A 1 95 ? 1.307 5.215 -10.068 1.00 95.12 95 PRO A N 1
ATOM 766 C CA . PRO A 1 95 ? 2.239 4.425 -10.863 1.00 95.12 95 PRO A CA 1
ATOM 767 C C . PRO A 1 95 ? 3.224 3.622 -10.014 1.00 95.12 95 PRO A C 1
ATOM 769 O O . PRO A 1 95 ? 3.553 2.506 -10.401 1.00 95.12 95 PRO A O 1
ATOM 772 N N . PHE A 1 96 ? 3.678 4.137 -8.864 1.00 96.31 96 PHE A N 1
ATOM 773 C CA . PHE A 1 96 ? 4.779 3.528 -8.110 1.00 96.31 96 PHE A CA 1
ATOM 774 C C . PHE A 1 96 ? 4.507 3.401 -6.610 1.00 96.31 96 PHE A C 1
ATOM 776 O O . PHE A 1 96 ? 4.131 4.359 -5.938 1.00 96.31 96 PHE A O 1
ATOM 783 N N . THR A 1 97 ? 4.820 2.219 -6.088 1.00 96.38 97 THR A N 1
ATOM 784 C CA . THR A 1 97 ? 5.172 1.980 -4.687 1.00 96.38 97 THR A CA 1
ATOM 785 C C . THR A 1 97 ? 6.633 1.547 -4.670 1.00 96.38 97 THR A C 1
ATOM 787 O O . THR A 1 97 ? 6.960 0.518 -5.256 1.00 96.38 97 THR A O 1
ATOM 790 N N . ILE A 1 98 ? 7.511 2.332 -4.046 1.00 97.56 98 ILE A N 1
ATOM 791 C CA . ILE A 1 98 ? 8.958 2.085 -3.968 1.00 97.56 98 ILE A CA 1
ATOM 792 C C . ILE A 1 98 ? 9.355 2.080 -2.494 1.00 97.56 98 ILE A C 1
ATOM 794 O O . ILE A 1 98 ? 9.418 3.136 -1.865 1.00 97.56 98 ILE A O 1
ATOM 798 N N . ILE A 1 99 ? 9.626 0.899 -1.945 1.00 97.62 99 ILE A N 1
ATOM 799 C CA . ILE A 1 99 ? 9.878 0.698 -0.512 1.00 97.62 99 ILE A CA 1
ATOM 800 C C . ILE A 1 99 ? 11.170 -0.097 -0.328 1.00 97.62 99 ILE A C 1
ATOM 802 O O . ILE A 1 99 ? 11.379 -1.092 -1.008 1.00 97.62 99 ILE A O 1
ATOM 806 N N . TYR A 1 100 ? 12.036 0.311 0.597 1.00 97.62 100 TYR A N 1
ATOM 807 C CA . TYR A 1 100 ? 13.241 -0.445 0.957 1.00 97.62 100 TYR A CA 1
ATOM 808 C C . TYR A 1 100 ? 14.155 -0.814 -0.238 1.00 97.62 100 TYR A C 1
ATOM 810 O O . TYR A 1 100 ? 14.465 -1.975 -0.479 1.00 97.62 100 TYR A O 1
ATOM 818 N N . ASN A 1 101 ? 14.592 0.183 -1.007 1.00 98.00 101 ASN A N 1
ATOM 819 C CA . ASN A 1 101 ? 15.596 0.051 -2.070 1.00 98.00 101 ASN A CA 1
ATOM 820 C C . ASN A 1 101 ? 16.785 0.978 -1.733 1.00 98.00 101 ASN A C 1
ATOM 822 O O . ASN A 1 101 ? 16.903 2.056 -2.314 1.00 98.00 101 ASN A O 1
ATOM 826 N N . PRO A 1 102 ? 17.638 0.618 -0.756 1.00 97.50 102 PRO A N 1
ATOM 827 C CA . PRO A 1 102 ? 18.587 1.552 -0.134 1.00 97.50 102 PRO A CA 1
ATOM 828 C C . PRO A 1 102 ? 19.725 2.022 -1.054 1.00 97.50 102 PRO A C 1
ATOM 830 O O . PRO A 1 102 ? 20.381 3.019 -0.763 1.00 97.50 102 PRO A O 1
ATOM 833 N N . ALA A 1 103 ? 19.978 1.321 -2.164 1.00 98.19 103 ALA A N 1
ATOM 834 C CA . ALA A 1 103 ? 20.958 1.738 -3.168 1.00 98.19 103 ALA A CA 1
ATOM 835 C C . ALA A 1 103 ? 20.403 2.760 -4.178 1.00 98.19 103 ALA A C 1
ATOM 837 O O . ALA A 1 103 ? 21.175 3.308 -4.966 1.00 98.19 103 ALA A O 1
ATOM 838 N N . LEU A 1 104 ? 19.093 3.039 -4.154 1.00 98.38 104 LEU A N 1
ATOM 839 C CA . LEU A 1 104 ? 18.426 3.879 -5.142 1.00 98.38 104 LEU A CA 1
ATOM 840 C C . LEU A 1 104 ? 18.874 5.338 -5.005 1.00 98.38 104 LEU A C 1
ATOM 842 O O . LEU A 1 104 ? 18.606 5.995 -4.002 1.00 98.38 104 LEU A O 1
ATOM 846 N N . ARG A 1 105 ? 19.537 5.856 -6.041 1.00 97.25 105 ARG A N 1
ATOM 847 C CA . ARG A 1 105 ? 20.106 7.216 -6.069 1.00 97.25 105 ARG A CA 1
ATOM 848 C C . ARG A 1 105 ? 19.447 8.110 -7.104 1.00 97.25 105 ARG A C 1
ATOM 850 O O . ARG A 1 105 ? 19.370 9.318 -6.903 1.00 97.25 105 ARG A O 1
ATOM 857 N N . GLN A 1 106 ? 18.969 7.525 -8.196 1.00 97.62 106 GLN A N 1
ATOM 858 C CA . GLN A 1 106 ? 18.278 8.241 -9.257 1.00 97.62 106 GLN A CA 1
ATOM 859 C C . GLN A 1 106 ? 16.886 7.647 -9.438 1.00 97.62 106 GLN A C 1
ATOM 861 O O . GLN A 1 106 ? 16.726 6.456 -9.692 1.00 97.62 106 GLN A O 1
ATOM 866 N N . TYR A 1 107 ? 15.870 8.487 -9.309 1.00 96.81 107 TYR A N 1
ATOM 867 C CA . TYR A 1 107 ? 14.478 8.094 -9.462 1.00 96.81 107 TYR A CA 1
ATOM 868 C C . TYR A 1 107 ? 13.677 9.230 -10.108 1.00 96.81 107 TYR A C 1
ATOM 870 O O . TYR A 1 107 ? 14.138 10.376 -10.131 1.00 96.81 107 TYR A O 1
ATOM 878 N N . PRO A 1 108 ? 12.491 8.934 -10.666 1.00 94.94 108 PRO A N 1
ATOM 879 C CA . PRO A 1 108 ? 11.655 9.939 -11.309 1.00 94.94 108 PRO A CA 1
ATOM 880 C C . PRO A 1 108 ? 11.193 11.026 -10.322 1.00 94.94 108 PRO A C 1
ATOM 882 O O . PRO A 1 108 ? 11.271 10.819 -9.113 1.00 94.94 108 PRO A O 1
ATOM 885 N N . PRO A 1 109 ? 10.667 12.172 -10.791 1.00 93.75 109 PRO A N 1
ATOM 886 C CA . PRO A 1 109 ? 10.163 13.237 -9.920 1.00 93.75 109 PRO A CA 1
ATOM 887 C C . PRO A 1 109 ? 8.852 12.839 -9.209 1.00 93.75 109 PRO A C 1
ATOM 889 O O . PRO A 1 109 ? 7.773 13.336 -9.531 1.00 93.75 109 PRO A O 1
ATOM 892 N N . LEU A 1 110 ? 8.945 11.942 -8.222 1.00 91.62 110 LEU A N 1
ATOM 893 C CA . LEU A 1 110 ? 7.816 11.337 -7.504 1.00 91.62 110 LEU A CA 1
ATOM 894 C C . LEU A 1 110 ? 6.950 12.355 -6.749 1.00 91.62 110 LEU A C 1
ATOM 896 O O . LEU A 1 110 ? 5.801 12.055 -6.456 1.00 91.62 110 LEU A O 1
ATOM 900 N N . GLN A 1 111 ? 7.430 13.577 -6.508 1.00 90.06 111 GLN A N 1
ATOM 901 C CA . GLN A 1 111 ? 6.615 14.682 -5.988 1.00 90.06 111 GLN A CA 1
ATOM 902 C C . GLN A 1 111 ? 5.461 15.089 -6.922 1.00 90.06 111 GLN A C 1
ATOM 904 O O . GLN A 1 111 ? 4.504 15.714 -6.479 1.00 90.06 111 GLN A O 1
ATOM 909 N N . GLN A 1 112 ? 5.540 14.752 -8.215 1.00 92.31 112 GLN A N 1
ATOM 910 C CA . GLN A 1 112 ? 4.449 14.959 -9.177 1.00 92.31 112 GLN A CA 1
ATOM 911 C C . GLN A 1 112 ? 3.400 13.840 -9.112 1.00 92.31 112 GLN A C 1
ATOM 913 O O . GLN A 1 112 ? 2.334 13.941 -9.717 1.00 92.31 112 GLN A O 1
ATOM 918 N N . CYS A 1 113 ? 3.701 12.758 -8.395 1.00 90.38 113 CYS A N 1
ATOM 919 C CA . CYS A 1 113 ? 2.837 11.604 -8.289 1.00 90.38 113 CYS A CA 1
ATOM 920 C C . CYS A 1 113 ? 1.787 11.794 -7.197 1.00 90.38 113 CYS A C 1
ATOM 922 O O . CYS A 1 113 ? 2.114 11.950 -6.023 1.00 90.38 113 CYS A O 1
ATOM 924 N N . LYS A 1 114 ? 0.511 11.707 -7.578 1.00 91.56 114 LYS A N 1
ATOM 925 C CA . LYS A 1 114 ? -0.605 11.957 -6.661 1.00 91.56 114 LYS A CA 1
ATOM 926 C C . LYS A 1 114 ? -0.718 10.919 -5.537 1.00 91.56 114 LYS A C 1
ATOM 928 O O . LYS A 1 114 ? -1.024 11.290 -4.410 1.00 91.56 114 LYS A O 1
ATOM 933 N N . TYR A 1 115 ? -0.509 9.638 -5.844 1.00 93.44 115 TYR A N 1
ATOM 934 C CA . TYR A 1 115 ? -0.719 8.528 -4.905 1.00 93.44 115 TYR A CA 1
ATOM 935 C C . TYR A 1 115 ? 0.463 7.549 -4.859 1.00 93.44 115 TYR A C 1
ATOM 937 O O . TYR A 1 115 ? 0.271 6.358 -4.609 1.00 93.44 115 TYR A O 1
ATOM 945 N N . CYS A 1 116 ? 1.684 8.016 -5.122 1.00 93.62 116 CYS A N 1
ATOM 946 C CA . CYS A 1 116 ? 2.865 7.173 -4.949 1.00 93.62 116 CYS A CA 1
ATOM 947 C C . CYS A 1 116 ? 3.204 7.002 -3.469 1.00 93.62 116 CYS A C 1
ATOM 949 O O . CYS A 1 116 ? 3.079 7.936 -2.680 1.00 93.62 116 CYS A O 1
ATOM 951 N N . ALA A 1 117 ? 3.715 5.825 -3.119 1.00 94.38 117 ALA A N 1
ATOM 952 C CA . ALA A 1 117 ? 4.370 5.591 -1.839 1.00 94.38 117 ALA A CA 1
ATOM 953 C C . ALA A 1 117 ? 5.878 5.462 -2.072 1.00 94.38 117 ALA A C 1
ATOM 955 O O . ALA A 1 117 ? 6.315 4.559 -2.788 1.00 94.38 117 ALA A O 1
ATOM 956 N N . PHE A 1 118 ? 6.670 6.366 -1.493 1.00 95.38 118 PHE A N 1
ATOM 957 C CA . PHE A 1 118 ? 8.122 6.395 -1.667 1.00 95.38 118 PHE A CA 1
ATOM 958 C C . PHE A 1 118 ? 8.838 6.399 -0.320 1.00 95.38 118 PHE A C 1
ATOM 960 O O . PHE A 1 118 ? 8.885 7.414 0.360 1.00 95.38 118 PHE A O 1
ATOM 967 N N . GLU A 1 119 ? 9.429 5.264 0.037 1.00 95.19 119 GLU A N 1
ATOM 968 C CA . GLU A 1 119 ? 10.172 5.061 1.282 1.00 95.19 119 GLU A CA 1
ATOM 969 C C . GLU A 1 119 ? 11.355 4.115 1.034 1.00 95.19 119 GLU A C 1
ATOM 971 O O . GLU A 1 119 ? 11.451 3.018 1.580 1.00 95.19 119 GLU A O 1
ATOM 976 N N . HIS A 1 120 ? 12.274 4.519 0.157 1.00 95.56 120 HIS A N 1
ATOM 977 C CA . HIS A 1 120 ? 13.390 3.666 -0.268 1.00 95.56 120 HIS A CA 1
ATOM 978 C C . HIS A 1 120 ? 14.365 3.259 0.859 1.00 95.56 120 HIS A C 1
ATOM 980 O O . HIS A 1 120 ? 15.113 2.308 0.670 1.00 95.56 120 HIS A O 1
ATOM 986 N N . ASN A 1 121 ? 14.322 3.896 2.035 1.00 94.50 121 ASN A N 1
ATOM 987 C CA . ASN A 1 121 ? 15.230 3.603 3.156 1.00 94.50 121 ASN A CA 1
ATOM 988 C C . ASN A 1 121 ? 14.553 2.970 4.378 1.00 94.50 121 ASN A C 1
ATOM 990 O O . ASN A 1 121 ? 15.228 2.696 5.368 1.00 94.50 121 ASN A O 1
ATOM 994 N N . THR A 1 122 ? 13.240 2.736 4.342 1.00 94.44 122 THR A N 1
ATOM 995 C CA . THR A 1 122 ? 12.513 2.134 5.470 1.00 94.44 122 THR A CA 1
ATOM 996 C C . THR A 1 122 ? 11.768 0.885 5.023 1.00 94.44 122 THR A C 1
ATOM 998 O O . THR A 1 122 ? 11.527 0.684 3.832 1.00 94.44 122 THR A O 1
ATOM 1001 N N . ARG A 1 123 ? 11.407 0.032 5.988 1.00 95.81 123 ARG A N 1
ATOM 1002 C CA . ARG A 1 123 ? 10.701 -1.236 5.734 1.00 95.81 123 ARG A CA 1
ATOM 1003 C C . ARG A 1 123 ? 9.187 -1.133 5.962 1.00 95.81 123 ARG A C 1
ATOM 1005 O O . ARG A 1 123 ? 8.490 -2.136 5.924 1.00 95.81 123 ARG A O 1
ATOM 1012 N N . CYS A 1 124 ? 8.667 0.078 6.168 1.00 94.94 124 CYS A N 1
ATOM 1013 C CA . CYS A 1 124 ? 7.308 0.310 6.658 1.00 94.94 124 CYS A CA 1
ATOM 1014 C C . CYS A 1 124 ? 6.205 -0.227 5.756 1.00 94.94 124 CYS A C 1
ATOM 1016 O O . CYS A 1 124 ? 5.201 -0.705 6.257 1.00 94.94 124 CYS A O 1
ATOM 1018 N N . GLY A 1 125 ? 6.396 -0.190 4.439 1.00 93.31 125 GLY A N 1
ATOM 1019 C CA . GLY A 1 125 ? 5.417 -0.681 3.472 1.00 93.31 125 GLY A CA 1
ATOM 1020 C C . GLY A 1 125 ? 5.722 -2.059 2.895 1.00 93.31 125 GLY A C 1
ATOM 1021 O O . GLY A 1 125 ? 5.101 -2.414 1.888 1.00 93.31 125 GLY A O 1
ATOM 1022 N N . VAL A 1 126 ? 6.701 -2.772 3.465 1.00 94.06 126 VAL A N 1
ATOM 1023 C CA . VAL A 1 126 ? 7.209 -4.034 2.925 1.00 94.06 126 VAL A CA 1
ATOM 1024 C C . VAL A 1 126 ? 6.182 -5.140 3.118 1.00 94.06 126 VAL A C 1
ATOM 1026 O O . VAL A 1 126 ? 5.730 -5.409 4.224 1.00 94.06 126 VAL A O 1
ATOM 1029 N N . THR A 1 127 ? 5.836 -5.794 2.020 1.00 91.56 127 THR A N 1
ATOM 1030 C CA . THR A 1 127 ? 4.875 -6.899 1.962 1.00 91.56 127 THR A CA 1
ATOM 1031 C C . THR A 1 127 ? 5.546 -8.266 1.988 1.00 91.56 127 THR A C 1
ATOM 1033 O O . THR A 1 127 ? 4.907 -9.245 2.366 1.00 91.56 127 THR A O 1
ATOM 1036 N N . TRP A 1 128 ? 6.826 -8.360 1.615 1.00 90.06 128 TRP A N 1
ATOM 1037 C CA . TRP A 1 128 ? 7.571 -9.610 1.688 1.00 90.06 128 TRP A CA 1
ATOM 1038 C C . TRP A 1 128 ? 7.977 -9.964 3.133 1.00 90.06 128 TRP A C 1
ATOM 1040 O O . TRP A 1 128 ? 8.773 -9.231 3.731 1.00 90.06 128 TRP A O 1
ATOM 1050 N N . PRO A 1 129 ? 7.520 -11.103 3.697 1.00 89.50 129 PRO A N 1
ATOM 1051 C CA . PRO A 1 129 ? 7.702 -11.409 5.121 1.00 89.50 129 PRO A CA 1
ATOM 1052 C C . PRO A 1 129 ? 9.156 -11.412 5.597 1.00 89.50 129 PRO A C 1
ATOM 1054 O O . PRO A 1 129 ? 9.442 -10.955 6.697 1.00 89.50 129 PRO A O 1
ATOM 1057 N N . ALA A 1 130 ? 10.096 -11.867 4.762 1.00 90.06 130 ALA A N 1
ATOM 1058 C CA . ALA A 1 130 ? 11.510 -11.944 5.142 1.00 90.06 130 ALA A CA 1
ATOM 1059 C C . ALA A 1 130 ? 12.177 -10.568 5.344 1.00 90.06 130 ALA A C 1
ATOM 1061 O O . ALA A 1 130 ? 13.291 -10.498 5.859 1.00 90.06 130 ALA A O 1
ATOM 1062 N N . LEU A 1 131 ? 11.530 -9.486 4.905 1.00 91.12 131 LEU A N 1
ATOM 1063 C CA . LEU A 1 131 ? 12.039 -8.120 4.997 1.00 91.12 131 LEU A CA 1
ATOM 1064 C C . LEU A 1 131 ? 11.181 -7.224 5.902 1.00 91.12 131 LEU A C 1
ATOM 1066 O O . LEU A 1 131 ? 11.640 -6.149 6.286 1.00 91.12 131 LEU A O 1
ATOM 1070 N N . ALA A 1 132 ? 9.960 -7.635 6.240 1.00 93.94 132 ALA A N 1
ATOM 1071 C CA . ALA A 1 132 ? 9.041 -6.833 7.036 1.00 93.94 132 ALA A CA 1
ATOM 1072 C C . ALA A 1 132 ? 9.562 -6.588 8.465 1.00 93.94 132 ALA A C 1
ATOM 1074 O O . ALA A 1 132 ? 10.383 -7.339 8.999 1.00 93.94 132 ALA A O 1
ATOM 1075 N N . TYR A 1 133 ?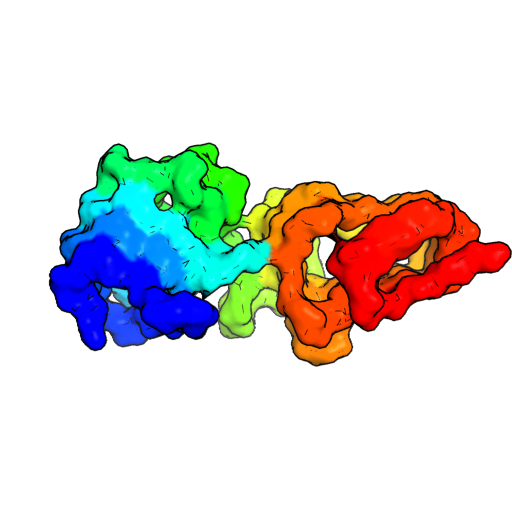 9.080 -5.513 9.092 1.00 95.56 133 TYR A N 1
ATOM 1076 C CA . TYR A 1 133 ? 9.198 -5.360 10.541 1.00 95.56 133 TYR A CA 1
ATOM 1077 C C . TYR A 1 133 ? 8.364 -6.435 11.240 1.00 95.56 133 TYR A C 1
ATOM 1079 O O . TYR A 1 133 ? 7.301 -6.816 10.750 1.00 95.56 133 TYR A O 1
ATOM 1087 N N . THR A 1 134 ? 8.849 -6.923 12.379 1.00 94.44 134 THR A N 1
ATOM 1088 C CA . THR A 1 134 ? 8.236 -8.074 13.074 1.00 94.44 134 THR A CA 1
ATOM 1089 C C . THR A 1 134 ? 7.598 -7.694 14.401 1.00 94.44 134 THR A C 1
ATOM 1091 O O . THR A 1 134 ? 6.852 -8.481 14.975 1.00 94.44 134 THR A O 1
ATOM 1094 N N . THR A 1 135 ? 7.857 -6.479 14.883 1.00 96.81 135 THR A N 1
ATOM 1095 C CA . THR A 1 135 ? 7.329 -5.985 16.154 1.00 96.81 135 THR A CA 1
ATOM 1096 C C . THR A 1 135 ? 6.546 -4.692 15.964 1.00 96.81 135 THR A C 1
ATOM 1098 O O . THR A 1 135 ? 6.866 -3.865 15.108 1.00 96.81 135 THR A O 1
ATOM 1101 N N . LEU A 1 136 ? 5.532 -4.493 16.808 1.00 97.38 136 LEU A N 1
ATOM 1102 C CA . LEU A 1 136 ? 4.776 -3.242 16.842 1.00 97.38 136 LEU A CA 1
ATOM 1103 C C . LEU A 1 136 ? 5.672 -2.055 17.226 1.00 97.38 136 LEU A C 1
ATOM 1105 O O . LEU A 1 136 ? 5.502 -0.966 16.692 1.00 97.38 136 LEU A O 1
ATOM 1109 N N . GLU A 1 137 ? 6.649 -2.261 18.109 1.00 97.81 137 GLU A N 1
ATOM 1110 C CA . GLU A 1 137 ? 7.590 -1.210 18.504 1.00 97.81 137 GLU A CA 1
ATOM 1111 C C . GLU A 1 137 ? 8.384 -0.677 17.302 1.00 97.81 137 GLU A C 1
ATOM 1113 O O . GLU A 1 137 ? 8.463 0.537 17.113 1.00 97.81 137 GLU A O 1
ATOM 1118 N N . GLU A 1 138 ? 8.888 -1.559 16.432 1.00 97.19 138 GLU A N 1
ATOM 1119 C CA . GLU A 1 138 ? 9.556 -1.142 15.196 1.00 97.19 138 GLU A CA 1
ATOM 1120 C C . GLU A 1 138 ? 8.621 -0.331 14.285 1.00 97.19 138 GLU A C 1
ATOM 1122 O O . GLU A 1 138 ? 9.051 0.669 13.707 1.00 97.19 138 GLU A O 1
ATOM 1127 N N . ILE A 1 139 ? 7.349 -0.728 14.165 1.00 97.81 139 ILE A N 1
ATOM 1128 C CA . ILE A 1 139 ? 6.353 0.009 13.374 1.00 97.81 139 ILE A CA 1
ATOM 1129 C C . ILE A 1 139 ? 6.128 1.404 13.958 1.00 97.81 139 ILE A C 1
ATOM 1131 O O . ILE A 1 139 ? 6.217 2.394 13.233 1.00 97.81 139 ILE A O 1
ATOM 1135 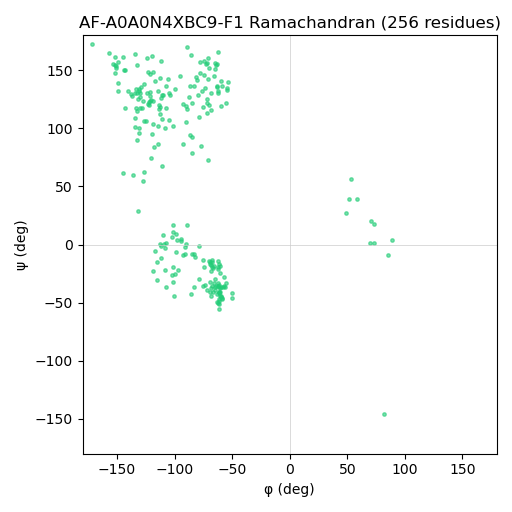N N . LEU A 1 140 ? 5.888 1.507 15.264 1.00 97.56 140 LEU A N 1
ATOM 1136 C CA . LEU A 1 140 ? 5.641 2.789 15.923 1.00 97.56 140 LEU A CA 1
ATOM 1137 C C . LEU A 1 140 ? 6.864 3.711 15.848 1.00 97.56 140 LEU A C 1
ATOM 1139 O O . LEU A 1 140 ? 6.714 4.908 15.651 1.00 97.56 140 LEU A O 1
ATOM 1143 N N . GLN A 1 141 ? 8.080 3.175 15.933 1.00 96.44 141 GLN A N 1
ATOM 1144 C CA . GLN A 1 141 ? 9.297 3.987 15.857 1.00 96.44 141 GLN A CA 1
ATOM 1145 C C . GLN A 1 141 ? 9.630 4.456 14.436 1.00 96.44 141 GLN A C 1
ATOM 1147 O O . GLN A 1 141 ? 10.151 5.557 14.265 1.00 96.44 141 GLN A O 1
ATOM 1152 N N . ASN A 1 142 ? 9.368 3.635 13.414 1.00 96.50 142 ASN A N 1
ATOM 1153 C CA . ASN A 1 142 ? 9.878 3.885 12.061 1.00 96.50 142 ASN A CA 1
ATOM 1154 C C . ASN A 1 142 ? 8.805 4.330 11.056 1.00 96.50 142 ASN A C 1
ATOM 1156 O O . ASN A 1 142 ? 9.153 4.905 10.019 1.00 96.50 142 ASN A O 1
ATOM 1160 N N . CYS A 1 143 ? 7.528 4.035 11.324 1.00 97.00 143 CYS A N 1
ATOM 1161 C CA . CYS A 1 143 ? 6.474 4.042 10.305 1.00 97.00 143 CYS A CA 1
ATOM 1162 C C . CYS A 1 143 ? 5.353 5.054 10.511 1.00 97.00 143 CYS A C 1
ATOM 1164 O O . CYS A 1 143 ? 4.537 5.227 9.607 1.00 97.00 143 CYS A O 1
ATOM 1166 N N . MET A 1 144 ? 5.330 5.769 11.634 1.00 94.31 144 MET A N 1
ATOM 1167 C CA . MET A 1 144 ? 4.405 6.889 11.823 1.00 94.31 144 MET A CA 1
ATOM 1168 C C . MET A 1 144 ? 4.619 7.960 10.742 1.00 94.31 144 MET A C 1
ATOM 1170 O O . MET A 1 144 ? 5.757 8.271 10.375 1.00 94.31 144 MET A O 1
ATOM 1174 N N . GLY A 1 145 ? 3.524 8.478 10.180 1.00 92.88 145 GLY A N 1
ATOM 1175 C CA . GLY A 1 145 ? 3.568 9.469 9.099 1.00 92.88 145 GLY A CA 1
ATOM 1176 C C . GLY A 1 145 ? 3.979 8.927 7.724 1.00 92.88 145 GLY A C 1
ATOM 1177 O O . GLY A 1 145 ? 4.096 9.700 6.770 1.00 92.88 145 GLY A O 1
ATOM 1178 N N . LYS A 1 146 ? 4.244 7.621 7.585 1.00 95.44 146 LYS A N 1
ATOM 1179 C CA . LYS A 1 146 ? 4.700 7.040 6.314 1.00 95.44 146 LYS A CA 1
ATOM 1180 C C . LYS A 1 146 ? 3.527 6.773 5.367 1.00 95.44 146 LYS A C 1
ATOM 1182 O O . LYS A 1 146 ? 2.464 6.343 5.801 1.00 95.44 146 LYS A O 1
ATOM 1187 N N . PRO A 1 147 ? 3.709 6.952 4.045 1.00 94.88 147 PRO A N 1
ATOM 1188 C CA . PRO A 1 147 ? 2.615 6.850 3.076 1.00 94.88 147 PRO A CA 1
ATOM 1189 C C . PRO A 1 147 ? 2.079 5.424 2.912 1.00 94.88 147 PRO A C 1
ATOM 1191 O O . PRO A 1 147 ? 0.950 5.243 2.457 1.00 94.88 147 PRO A O 1
ATOM 1194 N N . ARG A 1 148 ? 2.880 4.409 3.248 1.00 95.75 148 ARG A N 1
ATOM 1195 C CA . ARG A 1 148 ? 2.487 3.003 3.216 1.00 95.75 148 ARG A CA 1
ATOM 1196 C C . ARG A 1 148 ? 2.988 2.300 4.467 1.00 95.75 148 ARG A C 1
ATOM 1198 O O . ARG A 1 148 ? 4.186 2.347 4.746 1.00 95.75 148 ARG A O 1
ATOM 1205 N N . ILE A 1 149 ? 2.080 1.616 5.154 1.00 97.56 149 ILE A N 1
ATOM 1206 C CA . ILE A 1 149 ? 2.376 0.859 6.369 1.00 97.56 149 ILE A CA 1
ATOM 1207 C C . ILE A 1 149 ? 1.788 -0.549 6.237 1.00 97.56 149 ILE A C 1
ATOM 1209 O O . ILE A 1 149 ? 0.628 -0.711 5.858 1.00 97.56 149 ILE A O 1
ATOM 1213 N N . VAL A 1 150 ? 2.600 -1.563 6.519 1.00 96.88 150 VAL A N 1
ATOM 1214 C CA . VAL A 1 150 ? 2.246 -2.983 6.507 1.00 96.88 150 VAL A CA 1
ATOM 1215 C C . VAL A 1 150 ? 2.703 -3.600 7.824 1.00 96.88 150 VAL A C 1
ATOM 1217 O O . VAL A 1 150 ? 3.871 -3.493 8.194 1.00 96.88 150 VAL A O 1
ATOM 1220 N N . PHE A 1 151 ? 1.785 -4.266 8.515 1.00 97.50 151 PHE A N 1
ATOM 1221 C CA . PHE A 1 151 ? 2.067 -5.070 9.695 1.00 97.50 151 PHE A CA 1
ATOM 1222 C C . PHE A 1 151 ? 1.074 -6.231 9.779 1.00 97.50 151 PHE A C 1
ATOM 1224 O O . PHE A 1 151 ? -0.131 -6.048 9.605 1.00 97.50 151 PHE A O 1
ATOM 1231 N N . THR A 1 152 ? 1.582 -7.437 10.016 1.00 95.00 152 THR A N 1
ATOM 1232 C CA . THR A 1 152 ? 0.815 -8.682 9.852 1.00 95.00 152 THR A CA 1
ATOM 1233 C C . THR A 1 152 ? 0.163 -9.187 11.133 1.00 95.00 152 THR A C 1
ATOM 1235 O O . THR A 1 152 ? -0.447 -10.250 11.108 1.00 95.00 152 THR A O 1
ATOM 1238 N N . GLU A 1 153 ? 0.254 -8.442 12.233 1.00 96.12 153 GLU A N 1
ATOM 1239 C CA . GLU A 1 153 ? -0.363 -8.804 13.510 1.00 96.12 153 GLU A CA 1
ATOM 1240 C C . GLU A 1 153 ? -1.507 -7.852 13.870 1.00 96.12 153 GLU A C 1
ATOM 1242 O O . GLU A 1 153 ? -1.574 -6.709 13.404 1.00 96.12 153 GLU A O 1
ATOM 1247 N N . VAL A 1 154 ? -2.403 -8.333 14.733 1.00 97.81 154 VAL A N 1
ATOM 1248 C CA . VAL A 1 154 ? -3.449 -7.507 15.341 1.00 97.81 154 VAL A CA 1
ATOM 1249 C C . VAL A 1 154 ? -2.834 -6.639 16.432 1.00 97.81 154 VAL A C 1
ATOM 1251 O O . VAL A 1 154 ? -2.094 -7.131 17.283 1.00 97.81 154 VAL A O 1
ATOM 1254 N N . VAL A 1 155 ? -3.156 -5.346 16.421 1.00 97.81 155 VAL A N 1
ATOM 1255 C CA . VAL A 1 155 ? -2.577 -4.362 17.338 1.00 97.81 155 VAL A CA 1
ATOM 1256 C C . VAL A 1 155 ? -3.640 -3.671 18.175 1.00 97.81 155 VAL A C 1
ATOM 1258 O O . VAL A 1 155 ? -4.737 -3.378 17.705 1.00 97.81 155 VAL A O 1
ATOM 1261 N N . THR A 1 156 ? -3.270 -3.338 19.406 1.00 97.81 156 THR A N 1
ATOM 1262 C CA . THR A 1 156 ? -3.985 -2.383 20.254 1.00 97.81 156 THR A CA 1
ATOM 1263 C C . THR A 1 156 ? -3.022 -1.242 20.544 1.00 97.81 156 THR A C 1
ATOM 1265 O O . THR A 1 156 ? -1.909 -1.474 21.012 1.00 97.81 156 THR A O 1
ATOM 1268 N N . VAL A 1 157 ? -3.431 -0.021 20.214 1.00 97.69 157 VAL A N 1
ATOM 1269 C CA . VAL A 1 157 ? -2.599 1.189 20.283 1.00 97.69 157 VAL A CA 1
ATOM 1270 C C . VAL A 1 157 ? -3.389 2.324 20.931 1.00 97.69 157 VAL A C 1
ATOM 1272 O O . VAL A 1 157 ? -4.616 2.250 21.030 1.00 97.69 157 VAL A O 1
ATOM 1275 N N . THR A 1 158 ? -2.715 3.383 21.373 1.00 97.88 158 THR A N 1
ATOM 1276 C CA . THR A 1 158 ? -3.396 4.596 21.861 1.00 97.88 158 THR A CA 1
ATOM 1277 C C . THR A 1 158 ? -4.048 5.361 20.704 1.00 97.88 158 THR A C 1
ATOM 1279 O O . THR A 1 158 ? -3.652 5.191 19.551 1.00 97.88 158 THR A O 1
ATOM 1282 N N . GLN A 1 159 ? -5.020 6.236 20.989 1.00 97.62 159 GLN A N 1
ATOM 1283 C CA . GLN A 1 159 ? -5.659 7.061 19.950 1.00 97.62 159 GLN A CA 1
ATOM 1284 C C . GLN A 1 159 ? -4.643 7.933 19.196 1.00 97.62 159 GLN A C 1
ATOM 1286 O O . GLN A 1 159 ? -4.751 8.110 17.983 1.00 97.62 159 GLN A O 1
ATOM 1291 N N . GLU A 1 160 ? -3.633 8.449 19.899 1.00 96.50 160 GLU A N 1
ATOM 1292 C CA . GLU A 1 160 ? -2.538 9.219 19.303 1.00 96.50 160 GLU A CA 1
ATOM 1293 C C . GLU A 1 160 ? -1.756 8.371 18.289 1.00 96.50 160 GLU A C 1
ATOM 1295 O O . GLU A 1 160 ? -1.633 8.746 17.125 1.00 96.50 160 GLU A O 1
ATOM 1300 N N . GLN A 1 161 ? -1.322 7.173 18.693 1.00 97.75 161 GLN A N 1
ATOM 1301 C CA . GLN A 1 161 ? -0.617 6.238 17.814 1.00 97.75 161 GLN A CA 1
ATOM 1302 C C . GLN A 1 161 ? -1.478 5.811 16.620 1.00 97.75 161 GLN A C 1
ATOM 1304 O O . GLN A 1 161 ? -0.988 5.750 15.495 1.00 97.75 161 GLN A O 1
ATOM 1309 N N . PHE A 1 162 ? -2.766 5.535 16.844 1.00 97.88 162 PHE A N 1
ATOM 1310 C CA . PHE A 1 162 ? -3.706 5.212 15.775 1.00 97.88 162 PHE A CA 1
ATOM 1311 C C . PHE A 1 162 ? -3.807 6.347 14.753 1.00 97.88 162 PHE A C 1
ATOM 1313 O O . PHE A 1 162 ? -3.719 6.096 13.554 1.00 97.88 162 PHE A O 1
ATOM 1320 N N . THR A 1 163 ? -3.950 7.589 15.221 1.00 96.12 163 THR A N 1
ATOM 1321 C CA . THR A 1 163 ? -4.063 8.779 14.364 1.00 96.12 163 THR A CA 1
ATOM 1322 C C . THR A 1 163 ? -2.828 8.936 13.478 1.00 96.12 163 THR A C 1
ATOM 1324 O O . THR A 1 163 ? -2.953 9.122 12.267 1.00 96.12 163 THR A O 1
ATOM 1327 N N . GLU A 1 164 ? -1.634 8.769 14.049 1.00 96.06 164 GLU A N 1
ATOM 1328 C CA . GLU A 1 164 ? -0.373 8.833 13.305 1.00 96.06 164 GLU A CA 1
ATOM 1329 C C . GLU A 1 164 ? -0.238 7.706 12.271 1.00 96.06 164 GLU A C 1
ATOM 1331 O O . GLU A 1 164 ? 0.207 7.946 11.145 1.00 96.06 164 GLU A O 1
ATOM 1336 N N . LEU A 1 165 ? -0.671 6.483 12.596 1.00 97.06 165 LEU A N 1
ATOM 1337 C CA . LEU A 1 165 ? -0.709 5.363 11.645 1.00 97.06 165 LEU A CA 1
ATOM 1338 C C . LEU A 1 165 ? -1.745 5.593 10.529 1.00 97.06 165 LEU A C 1
ATOM 1340 O O . LEU A 1 165 ? -1.498 5.255 9.371 1.00 97.06 165 LEU A O 1
ATOM 1344 N N . CYS A 1 166 ? -2.879 6.219 10.847 1.00 95.31 166 CYS A N 1
ATOM 1345 C CA . CYS A 1 166 ? -3.949 6.527 9.897 1.00 95.31 166 CYS A CA 1
ATOM 1346 C C . CYS A 1 166 ? -3.692 7.747 8.999 1.00 95.31 166 CYS A C 1
ATOM 1348 O O . CYS A 1 166 ? -4.497 8.033 8.107 1.00 95.31 166 CYS A O 1
ATOM 1350 N N . SER A 1 167 ? -2.556 8.427 9.169 1.00 94.81 167 SER A N 1
ATOM 1351 C CA . SER A 1 167 ? -2.069 9.434 8.216 1.00 94.81 167 SER A CA 1
ATOM 1352 C C . SER A 1 167 ? -1.580 8.825 6.889 1.00 94.81 167 SER A C 1
ATOM 1354 O O . SER A 1 167 ? -1.417 9.544 5.899 1.00 94.81 167 SER A O 1
ATOM 1356 N N . ALA A 1 168 ? -1.370 7.503 6.848 1.00 95.94 168 ALA A N 1
ATOM 1357 C CA . ALA A 1 168 ? -0.922 6.780 5.666 1.00 95.94 168 ALA A CA 1
ATOM 1358 C C . ALA A 1 168 ? -1.927 6.854 4.499 1.00 95.94 168 ALA A C 1
ATOM 1360 O O . ALA A 1 168 ? -3.137 6.983 4.679 1.00 95.94 168 ALA A O 1
ATOM 1361 N N . LEU A 1 169 ? -1.422 6.695 3.272 1.00 94.75 169 LEU A N 1
ATOM 1362 C CA . LEU A 1 169 ? -2.258 6.497 2.082 1.00 94.75 169 LEU A CA 1
ATOM 1363 C C . LEU A 1 169 ? -2.673 5.028 1.940 1.00 94.75 169 LEU A C 1
ATOM 1365 O O . LEU A 1 169 ? -3.787 4.738 1.507 1.00 94.75 169 LEU A O 1
ATOM 1369 N N . TYR A 1 170 ? -1.780 4.104 2.295 1.00 95.88 170 TYR A N 1
ATOM 1370 C CA . TYR A 1 170 ? -1.983 2.663 2.166 1.00 95.88 170 TYR A CA 1
ATOM 1371 C C . TYR A 1 170 ? -1.705 1.971 3.496 1.00 95.88 170 TYR A C 1
ATOM 1373 O O . TYR A 1 170 ? -0.595 2.075 4.019 1.00 95.88 170 TYR A O 1
ATOM 1381 N N . LEU A 1 171 ? -2.681 1.226 4.006 1.00 96.44 171 LEU A N 1
ATOM 1382 C CA . LEU A 1 171 ? -2.580 0.589 5.317 1.00 96.44 171 LEU A CA 1
ATOM 1383 C C . LEU A 1 171 ? -2.952 -0.890 5.233 1.00 96.44 171 LEU A C 1
ATOM 1385 O O . LEU A 1 171 ? -4.083 -1.232 4.902 1.00 96.44 171 LEU A O 1
ATOM 1389 N N . GLN A 1 172 ? -2.000 -1.767 5.536 1.00 96.06 172 GLN A N 1
ATOM 1390 C CA . GLN A 1 172 ? -2.245 -3.194 5.718 1.00 96.06 172 GLN A CA 1
ATOM 1391 C C . GLN A 1 172 ? -1.962 -3.560 7.172 1.00 96.06 172 GLN A C 1
ATOM 1393 O O . GLN A 1 172 ? -0.837 -3.913 7.512 1.00 96.06 172 GLN A O 1
ATOM 1398 N N . MET A 1 173 ? -2.961 -3.398 8.034 1.00 96.75 173 MET A N 1
ATOM 1399 C CA . MET A 1 173 ? -2.867 -3.612 9.482 1.00 96.75 173 MET A CA 1
ATOM 1400 C C . MET A 1 173 ? -4.237 -4.024 10.030 1.00 96.75 173 MET A C 1
ATOM 1402 O O . MET A 1 173 ? -5.254 -3.789 9.381 1.00 96.75 173 MET A O 1
ATOM 1406 N N . CYS A 1 174 ? -4.271 -4.612 11.226 1.00 98.06 174 CYS A N 1
ATOM 1407 C CA . CYS A 1 174 ? -5.512 -4.889 11.948 1.00 98.06 174 CYS A CA 1
ATOM 1408 C C . CYS A 1 174 ? -5.489 -4.199 13.307 1.00 98.06 174 CYS A C 1
ATOM 1410 O O . CYS A 1 174 ? -4.608 -4.468 14.120 1.00 98.06 174 CYS A O 1
ATOM 1412 N N . PHE A 1 175 ? -6.478 -3.359 13.576 1.00 98.50 175 PHE A N 1
ATOM 1413 C CA . PHE A 1 175 ? -6.642 -2.659 14.840 1.00 98.50 175 PHE A CA 1
ATOM 1414 C C . PHE A 1 175 ? -7.745 -3.309 15.666 1.00 98.50 175 PHE A C 1
ATOM 1416 O O . PHE A 1 175 ? -8.875 -3.477 15.199 1.00 98.50 175 PHE A O 1
ATOM 1423 N N . ASN A 1 176 ? -7.422 -3.624 16.914 1.00 98.38 176 ASN A N 1
ATOM 1424 C CA . ASN A 1 176 ? -8.382 -3.992 17.938 1.00 98.38 176 ASN A CA 1
ATOM 1425 C C . ASN A 1 176 ? -8.630 -2.791 18.860 1.00 98.38 176 ASN A C 1
ATOM 1427 O O . ASN A 1 176 ? -7.815 -2.487 19.735 1.00 98.38 176 ASN A O 1
ATOM 1431 N N . ILE A 1 177 ? -9.761 -2.129 18.636 1.00 98.44 177 ILE A N 1
ATOM 1432 C CA . ILE A 1 177 ? -10.269 -0.962 19.359 1.00 98.44 177 ILE A CA 1
ATOM 1433 C C . ILE A 1 177 ? -11.505 -1.430 20.139 1.00 98.44 177 ILE A C 1
ATOM 1435 O O . ILE A 1 177 ? -12.646 -1.112 19.804 1.00 98.44 177 ILE A O 1
ATOM 1439 N N . THR A 1 178 ? -11.267 -2.283 21.135 1.00 98.44 178 THR A N 1
ATOM 1440 C CA . THR A 1 178 ? -12.322 -2.852 21.979 1.00 98.44 178 THR A CA 1
ATOM 1441 C C . THR A 1 178 ? -12.207 -2.314 23.398 1.00 98.44 178 THR A C 1
ATOM 1443 O O . THR A 1 178 ? -11.149 -2.459 24.011 1.00 98.44 178 THR A O 1
ATOM 1446 N N . ASN A 1 179 ? -13.294 -1.751 23.933 1.00 97.88 179 ASN A N 1
ATOM 1447 C CA . ASN A 1 179 ? -13.361 -1.162 25.276 1.00 97.88 179 ASN A CA 1
ATOM 1448 C C . ASN A 1 179 ? -12.236 -0.141 25.552 1.00 97.88 179 ASN A C 1
ATOM 1450 O O . ASN A 1 179 ? -11.658 -0.127 26.642 1.00 97.88 179 ASN A O 1
ATOM 1454 N N . THR A 1 180 ? -11.887 0.679 24.560 1.00 97.94 180 THR A N 1
ATOM 1455 C CA . THR A 1 180 ? -10.877 1.733 24.696 1.00 97.94 180 THR A CA 1
ATOM 1456 C C . THR A 1 180 ? -11.499 3.046 25.176 1.00 97.94 180 THR A C 1
ATOM 1458 O O . THR A 1 180 ? -12.719 3.217 25.232 1.00 97.94 180 THR A O 1
ATOM 1461 N N . ASP A 1 181 ? -10.634 3.994 25.523 1.00 97.25 181 ASP A N 1
ATOM 1462 C CA . ASP A 1 181 ? -10.958 5.377 25.876 1.00 97.25 181 ASP A CA 1
ATOM 1463 C C . ASP A 1 181 ? -10.979 6.316 24.657 1.00 97.25 181 ASP A C 1
ATOM 1465 O O . ASP A 1 181 ? -10.916 7.536 24.810 1.00 97.25 181 ASP A O 1
ATOM 1469 N N . TYR A 1 182 ? -11.054 5.762 23.442 1.00 98.44 182 TYR A N 1
ATOM 1470 C CA . TYR A 1 182 ? -11.067 6.567 22.228 1.00 98.44 182 TYR A CA 1
ATOM 1471 C C . TYR A 1 182 ? -12.304 7.459 22.202 1.00 98.44 182 TYR A C 1
ATOM 1473 O O . TYR A 1 182 ? -13.421 7.005 22.442 1.00 98.44 182 TYR A O 1
ATOM 1481 N N . THR A 1 183 ? -12.091 8.714 21.828 1.00 98.25 183 THR A N 1
ATOM 1482 C CA . THR A 1 183 ? -13.142 9.686 21.530 1.00 98.25 183 THR A CA 1
ATOM 1483 C C . THR A 1 183 ? -13.375 9.832 20.034 1.00 98.25 183 THR A C 1
ATOM 1485 O O . THR A 1 183 ? -14.476 10.176 19.611 1.00 98.25 183 THR A O 1
ATOM 1488 N N . SER A 1 184 ? -12.362 9.537 19.209 1.00 97.69 184 SER A N 1
ATOM 1489 C CA . SER A 1 184 ? -12.470 9.637 17.754 1.00 97.69 184 SER A CA 1
ATOM 1490 C C . SER A 1 184 ? -11.549 8.668 17.014 1.00 97.69 184 SER A C 1
ATOM 1492 O O . SER A 1 184 ? -10.435 8.375 17.447 1.00 97.69 184 SER A O 1
ATOM 1494 N N . ILE A 1 185 ? -12.008 8.214 15.852 1.00 97.12 185 ILE A N 1
ATOM 1495 C CA . ILE A 1 185 ? -11.252 7.440 14.865 1.00 97.12 185 ILE A CA 1
ATOM 1496 C C . ILE A 1 185 ? -11.260 8.244 13.568 1.00 97.12 185 ILE A C 1
ATOM 1498 O O . ILE A 1 185 ? -12.326 8.583 13.062 1.00 97.12 185 ILE A O 1
ATOM 1502 N N . SER A 1 186 ? -10.089 8.554 13.010 1.00 95.12 186 SER A N 1
ATOM 1503 C CA . SER A 1 186 ? -10.001 9.379 11.801 1.00 95.12 186 SER A CA 1
ATOM 1504 C C . SER A 1 186 ? -8.880 8.919 10.876 1.00 95.12 186 SER A C 1
ATOM 1506 O O . SER A 1 186 ? -7.706 8.961 11.234 1.00 95.12 186 SER A O 1
ATOM 1508 N N . CYS A 1 187 ? -9.252 8.495 9.667 1.00 96.50 187 CYS A N 1
ATOM 1509 C CA . CYS A 1 187 ? -8.335 8.075 8.608 1.00 96.50 187 CYS A CA 1
ATOM 1510 C C . CYS A 1 187 ? -8.759 8.671 7.243 1.00 96.50 187 CYS A C 1
ATOM 1512 O O . CYS A 1 187 ? -9.080 7.941 6.295 1.00 96.50 187 CYS A O 1
ATOM 1514 N N . PRO A 1 188 ? -8.813 10.011 7.111 1.00 92.81 188 PRO A N 1
ATOM 1515 C CA . PRO A 1 188 ? -9.416 10.686 5.959 1.00 92.81 188 PRO A CA 1
ATOM 1516 C C . PRO A 1 188 ? -8.553 10.618 4.693 1.00 92.81 188 PRO A C 1
ATOM 1518 O O . PRO A 1 188 ? -9.059 10.804 3.588 1.00 92.81 188 PRO A O 1
ATOM 1521 N N . MET A 1 189 ? -7.255 10.340 4.830 1.00 92.56 189 MET A N 1
ATOM 1522 C CA . MET A 1 189 ? -6.308 10.299 3.710 1.00 92.56 189 MET A CA 1
ATOM 1523 C C . MET A 1 189 ? -6.169 8.909 3.085 1.00 92.56 189 MET A C 1
ATOM 1525 O O . MET A 1 189 ? -5.551 8.782 2.026 1.00 92.56 189 MET A O 1
ATOM 1529 N N . LEU A 1 190 ? -6.767 7.879 3.694 1.00 94.62 190 LEU A N 1
ATOM 1530 C CA . LEU A 1 190 ? -6.628 6.505 3.229 1.00 94.62 190 LEU A CA 1
ATOM 1531 C C . LEU A 1 190 ? -7.140 6.337 1.799 1.00 94.62 190 LEU A C 1
ATOM 1533 O O . LEU A 1 190 ? -8.318 6.519 1.488 1.00 94.62 190 LEU A O 1
ATOM 1537 N N . ARG A 1 191 ? -6.226 5.923 0.929 1.00 94.06 191 ARG A N 1
ATOM 1538 C CA . ARG A 1 191 ? -6.490 5.557 -0.459 1.00 94.06 191 ARG A CA 1
ATOM 1539 C C . ARG A 1 191 ? -6.909 4.099 -0.560 1.00 94.06 191 ARG A C 1
ATOM 1541 O O . ARG A 1 191 ? -7.832 3.796 -1.322 1.00 94.06 191 ARG A O 1
ATOM 1548 N N . ALA A 1 192 ? -6.232 3.218 0.172 1.00 95.00 192 ALA A N 1
ATOM 1549 C CA . ALA A 1 192 ? -6.569 1.805 0.225 1.00 95.00 192 ALA A CA 1
ATOM 1550 C C . ALA A 1 192 ? -6.180 1.156 1.556 1.00 95.00 192 ALA A C 1
ATOM 1552 O O . ALA A 1 192 ? -5.211 1.565 2.201 1.00 95.00 192 ALA A O 1
ATOM 1553 N N . VAL A 1 193 ? -6.922 0.115 1.924 1.00 95.56 193 VAL A N 1
ATOM 1554 C CA . VAL A 1 193 ? -6.664 -0.719 3.095 1.00 95.56 193 VAL A CA 1
ATOM 1555 C C . VAL A 1 193 ? -6.734 -2.198 2.757 1.00 95.56 193 VAL A C 1
ATOM 1557 O O . VAL A 1 193 ? -7.415 -2.596 1.813 1.00 95.56 193 VAL A O 1
ATOM 1560 N N . ALA A 1 194 ? -6.033 -2.997 3.549 1.00 94.56 194 ALA A N 1
ATOM 1561 C CA . ALA A 1 194 ? -6.130 -4.448 3.552 1.00 94.56 194 ALA A CA 1
ATOM 1562 C C . ALA A 1 194 ? -5.987 -4.962 4.993 1.00 94.56 194 ALA A C 1
ATOM 1564 O O . ALA A 1 194 ? -5.299 -4.331 5.802 1.00 94.56 194 ALA A O 1
ATOM 1565 N N . PRO A 1 195 ? -6.611 -6.089 5.353 1.00 95.56 195 PRO A N 1
ATOM 1566 C CA . PRO A 1 195 ? -6.378 -6.700 6.649 1.00 95.56 195 PRO A CA 1
ATOM 1567 C C . PRO A 1 195 ? -4.926 -7.186 6.758 1.00 95.56 195 PRO A C 1
ATOM 1569 O O . PRO A 1 195 ? -4.281 -7.555 5.775 1.00 95.56 195 PRO A O 1
ATOM 1572 N N . CYS A 1 196 ? -4.408 -7.208 7.982 1.00 94.81 196 CYS A N 1
ATOM 1573 C CA . CYS A 1 196 ? -3.093 -7.758 8.308 1.00 94.81 196 CYS A CA 1
ATOM 1574 C C . CYS A 1 196 ? -2.933 -9.222 7.851 1.00 94.81 196 CYS A C 1
ATOM 1576 O O . CYS A 1 196 ? -1.836 -9.614 7.452 1.00 94.81 196 CYS A O 1
ATOM 1578 N N . GLN A 1 197 ? -4.018 -10.011 7.877 1.00 91.94 197 GLN A N 1
ATOM 1579 C CA . GLN A 1 197 ? -4.078 -11.409 7.436 1.00 91.94 197 GLN A CA 1
ATOM 1580 C C . GLN A 1 197 ? -5.474 -11.769 6.886 1.00 91.94 197 GLN A C 1
ATOM 1582 O O . GLN A 1 197 ? -6.463 -11.138 7.275 1.00 91.94 197 GLN A O 1
ATOM 1587 N N . PRO A 1 198 ? -5.599 -12.805 6.032 1.00 90.50 198 PRO A N 1
ATOM 1588 C CA . PRO A 1 198 ? -6.894 -13.276 5.545 1.00 90.50 198 PRO A CA 1
ATOM 1589 C C . PRO A 1 198 ? -7.872 -13.612 6.680 1.00 90.50 198 PRO A C 1
ATOM 1591 O O . PRO A 1 198 ? -7.518 -14.287 7.644 1.00 90.50 198 PRO A O 1
ATOM 1594 N N . GLY A 1 199 ? -9.121 -13.160 6.547 1.00 89.50 199 GLY A N 1
ATOM 1595 C CA . GLY A 1 199 ? -10.192 -13.401 7.523 1.00 89.50 199 GLY A CA 1
ATOM 1596 C C . GLY A 1 199 ? -10.251 -12.411 8.694 1.00 89.50 199 GLY A C 1
ATOM 1597 O O . GLY A 1 199 ? -11.242 -12.419 9.422 1.00 89.50 199 GLY A O 1
ATOM 1598 N N . GLN A 1 200 ? -9.249 -11.542 8.856 1.00 93.56 200 GLN A N 1
ATOM 1599 C CA . GLN A 1 200 ? -9.258 -10.475 9.860 1.00 93.56 200 GLN A CA 1
ATOM 1600 C C . GLN A 1 200 ? -9.968 -9.209 9.359 1.00 93.56 200 GLN A C 1
ATOM 1602 O O . GLN A 1 200 ? -10.159 -9.011 8.158 1.00 93.56 200 GLN A O 1
ATOM 1607 N N . GLN A 1 201 ? -10.333 -8.333 10.295 1.00 95.56 201 GLN A N 1
ATOM 1608 C CA . GLN A 1 201 ? -10.816 -6.979 10.020 1.00 95.56 201 GLN A CA 1
ATOM 1609 C C . GLN A 1 201 ? -9.656 -5.987 10.127 1.00 95.56 201 GLN A C 1
ATOM 1611 O O . GLN A 1 201 ? -8.815 -6.104 11.016 1.00 95.56 201 GLN A O 1
ATOM 1616 N N . VAL A 1 202 ? -9.664 -4.956 9.283 1.00 96.88 202 VAL A N 1
ATOM 1617 C CA . VAL A 1 202 ? -8.786 -3.791 9.462 1.00 96.88 202 VAL A CA 1
ATOM 1618 C C . VAL A 1 202 ? -9.142 -3.078 10.763 1.00 96.88 202 VAL A C 1
ATOM 1620 O O . VAL A 1 202 ? -8.250 -2.727 11.527 1.00 96.88 202 VAL A O 1
ATOM 1623 N N . TRP A 1 203 ? -10.435 -2.911 11.054 1.00 97.81 203 TRP A N 1
ATOM 1624 C CA . TRP A 1 203 ? -10.905 -2.243 12.267 1.00 97.81 203 TRP A CA 1
ATOM 1625 C C . TRP A 1 203 ? -11.927 -3.089 13.024 1.00 97.81 203 TRP A C 1
ATOM 1627 O O . TRP A 1 203 ? -13.021 -3.353 12.528 1.00 97.81 203 TRP A O 1
ATOM 16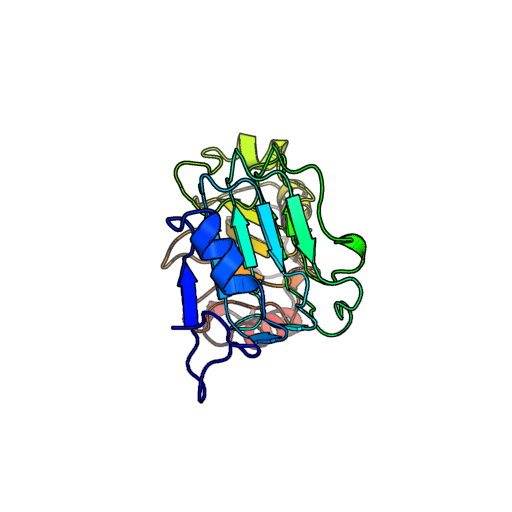37 N N . THR A 1 204 ? -11.591 -3.480 14.249 1.00 98.25 204 THR A N 1
ATOM 1638 C CA . THR A 1 204 ? -12.543 -4.044 15.215 1.00 98.25 204 THR A CA 1
ATOM 1639 C C . THR A 1 204 ? -12.848 -2.976 16.254 1.00 98.25 204 THR A C 1
ATOM 1641 O O . THR A 1 204 ? -11.978 -2.660 17.058 1.00 98.25 204 THR A O 1
ATOM 1644 N N . ILE A 1 205 ? -14.045 -2.390 16.202 1.00 98.31 205 ILE A N 1
ATOM 1645 C CA . ILE A 1 205 ? -14.471 -1.243 17.014 1.00 98.31 205 ILE A CA 1
ATOM 1646 C C . ILE A 1 205 ? -15.675 -1.674 17.857 1.00 98.31 205 ILE A C 1
ATOM 1648 O O . ILE A 1 205 ? -16.811 -1.675 17.374 1.00 98.31 205 ILE A O 1
ATOM 1652 N N . ILE A 1 206 ? -15.435 -2.096 19.100 1.00 98.19 206 ILE A N 1
ATOM 1653 C CA . ILE A 1 206 ? -16.472 -2.705 19.947 1.00 98.19 206 ILE A CA 1
ATOM 1654 C C . ILE A 1 206 ? -16.472 -2.102 21.354 1.00 98.19 206 ILE A C 1
ATOM 1656 O O . ILE A 1 206 ? -15.431 -2.057 22.003 1.00 98.19 206 ILE A O 1
ATOM 1660 N N . GLY A 1 207 ? -17.631 -1.692 21.870 1.00 97.44 207 GLY A N 1
ATOM 1661 C CA . GLY A 1 207 ? -17.760 -1.371 23.298 1.00 97.44 207 GLY A CA 1
ATOM 1662 C C . GLY A 1 207 ? -17.097 -0.056 23.736 1.00 97.44 207 GLY A C 1
ATOM 1663 O O . GLY A 1 207 ? -16.823 0.131 24.922 1.00 97.44 207 GLY A O 1
ATOM 1664 N N . ASN A 1 208 ? -16.774 0.862 22.818 1.00 97.69 208 ASN A N 1
ATOM 1665 C CA . ASN A 1 208 ? -16.048 2.092 23.156 1.00 97.69 208 ASN A CA 1
ATOM 1666 C C . ASN A 1 208 ? -17.028 3.170 23.635 1.00 97.69 208 ASN A C 1
ATOM 1668 O O . ASN A 1 208 ? -17.591 3.928 22.848 1.00 97.69 208 ASN A O 1
ATOM 1672 N N . SER A 1 209 ? -17.237 3.231 24.952 1.00 97.00 209 SER A N 1
ATOM 1673 C CA . SER A 1 209 ? -18.270 4.077 25.577 1.00 97.00 209 SER A CA 1
ATOM 1674 C C . SER A 1 209 ? -18.119 5.589 25.363 1.00 97.00 209 SER A C 1
ATOM 1676 O O . SER A 1 209 ? -19.088 6.311 25.578 1.00 97.00 209 SER A O 1
ATOM 1678 N N . GLN A 1 210 ? -16.924 6.063 24.993 1.00 97.56 210 GLN A N 1
ATOM 1679 C CA . GLN A 1 210 ? -16.614 7.483 24.774 1.00 97.56 210 GLN A CA 1
ATOM 1680 C C . GLN A 1 210 ? -16.439 7.836 23.288 1.00 97.56 210 GLN A C 1
ATOM 1682 O O . GLN A 1 210 ? -16.134 8.982 22.975 1.00 97.56 210 GLN A O 1
ATOM 1687 N N . LEU A 1 211 ? -16.598 6.872 22.373 1.00 98.12 211 LEU A N 1
ATOM 1688 C CA . LEU A 1 211 ? -16.310 7.066 20.954 1.00 98.12 211 LEU A CA 1
ATOM 1689 C C . LEU A 1 211 ? -17.457 7.810 20.267 1.00 98.12 211 LEU A C 1
ATOM 1691 O O . LEU A 1 211 ? -18.530 7.250 20.059 1.00 98.12 211 LEU A O 1
ATOM 1695 N N . GLU A 1 212 ? -17.203 9.061 19.891 1.00 97.56 212 GLU A N 1
ATOM 1696 C CA . GLU A 1 212 ? -18.206 9.978 19.337 1.00 97.56 212 GLU A CA 1
ATOM 1697 C C . GLU A 1 212 ? -18.121 10.117 17.814 1.00 97.56 212 GLU A C 1
ATOM 1699 O O . GLU A 1 212 ? -19.080 10.560 17.188 1.00 97.56 212 GLU A O 1
ATOM 1704 N N . SER A 1 213 ? -16.984 9.770 17.198 1.00 96.81 213 SER A N 1
ATOM 1705 C CA . SER A 1 213 ? -16.811 9.930 15.752 1.00 96.81 213 SER A CA 1
ATOM 1706 C C . SER A 1 213 ? -15.887 8.889 15.126 1.00 96.81 213 SER A C 1
ATOM 1708 O O . SER A 1 213 ? -14.829 8.560 15.668 1.00 96.81 213 SER A O 1
ATOM 1710 N N . VAL A 1 214 ? -16.271 8.393 13.953 1.00 96.88 214 VAL A N 1
ATOM 1711 C CA . VAL A 1 214 ? -15.529 7.447 13.122 1.00 96.88 214 VAL A CA 1
ATOM 1712 C C . VAL A 1 214 ? -15.554 7.921 11.668 1.00 96.88 214 VAL A C 1
ATOM 1714 O O . VAL A 1 214 ? -16.502 7.700 10.916 1.00 96.88 214 VAL A O 1
ATOM 1717 N N . VAL A 1 215 ? -14.452 8.534 11.241 1.00 95.81 215 VAL A N 1
ATOM 1718 C CA . VAL A 1 215 ? -14.286 9.106 9.902 1.00 95.81 215 VAL A CA 1
ATOM 1719 C C . VAL A 1 215 ? -13.275 8.296 9.100 1.00 95.81 215 VAL A C 1
ATOM 1721 O O . VAL A 1 215 ? -12.066 8.381 9.310 1.00 95.81 215 VAL A O 1
ATOM 1724 N N . ILE A 1 216 ? -13.767 7.555 8.111 1.00 95.94 216 ILE A N 1
ATOM 1725 C CA . ILE A 1 216 ? -12.947 6.860 7.112 1.00 95.94 216 ILE A CA 1
ATOM 1726 C C . ILE A 1 216 ? -13.180 7.513 5.749 1.00 95.94 216 ILE A C 1
ATOM 1728 O O . ILE A 1 216 ? -14.295 7.929 5.432 1.00 95.94 216 ILE A O 1
ATOM 1732 N N . ASN A 1 217 ? -12.136 7.610 4.923 1.00 94.69 217 ASN A N 1
ATOM 1733 C CA . ASN A 1 217 ? -12.283 8.103 3.556 1.00 94.69 217 ASN A CA 1
ATOM 1734 C C . ASN A 1 217 ? -13.343 7.287 2.791 1.00 94.69 217 ASN A C 1
ATOM 1736 O O . ASN A 1 217 ? -13.196 6.080 2.608 1.00 94.69 217 ASN A O 1
ATOM 1740 N N . THR A 1 218 ? -14.383 7.948 2.281 1.00 94.00 218 THR A N 1
ATOM 1741 C CA . THR A 1 218 ? -15.500 7.282 1.587 1.00 94.00 218 THR A CA 1
ATOM 1742 C C . THR A 1 218 ? -15.114 6.649 0.247 1.00 94.00 218 THR A C 1
ATOM 1744 O O . THR A 1 218 ? -15.850 5.830 -0.298 1.00 94.00 218 THR A O 1
ATOM 1747 N N . LEU A 1 219 ? -13.950 7.011 -0.299 1.00 92.62 219 LEU A N 1
ATOM 1748 C CA . LEU A 1 219 ? -13.393 6.491 -1.548 1.00 92.62 219 LEU A CA 1
ATOM 1749 C C . LEU A 1 219 ? -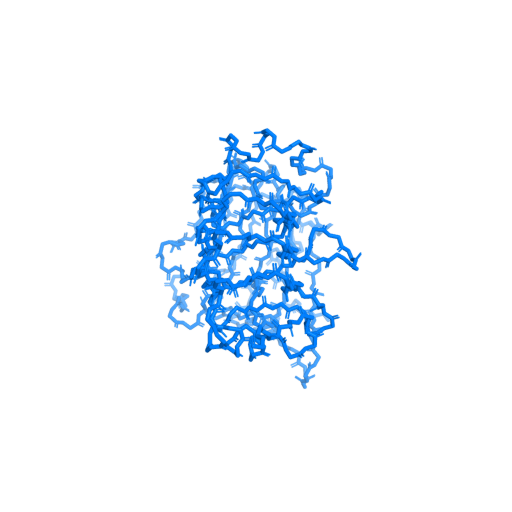12.286 5.450 -1.326 1.00 92.62 219 LEU A C 1
ATOM 1751 O O . LEU A 1 219 ? -11.655 5.033 -2.312 1.00 92.62 219 LEU A O 1
ATOM 1755 N N . VAL A 1 220 ? -12.050 5.043 -0.072 1.00 94.56 220 VAL A N 1
ATOM 1756 C CA . VAL A 1 220 ? -11.064 4.018 0.283 1.00 94.56 220 VAL A CA 1
ATOM 1757 C C . VAL A 1 220 ? -11.306 2.741 -0.524 1.00 94.56 220 VAL A C 1
ATOM 1759 O O . VAL A 1 220 ? -12.442 2.351 -0.802 1.00 94.56 220 VAL A O 1
ATOM 1762 N N . LYS A 1 221 ? -10.223 2.108 -0.971 1.00 93.31 221 LYS A N 1
ATOM 1763 C CA . LYS A 1 221 ? -10.264 0.852 -1.728 1.00 93.31 221 LYS A CA 1
ATOM 1764 C C . LYS A 1 221 ? -9.833 -0.315 -0.860 1.00 93.31 221 LYS A C 1
ATOM 1766 O O . LYS A 1 221 ? -8.918 -0.184 -0.060 1.00 93.31 221 LYS A O 1
ATOM 1771 N N . PHE A 1 222 ? -10.488 -1.443 -1.048 1.00 91.38 222 PHE A N 1
ATOM 1772 C CA . PHE A 1 222 ? -10.206 -2.709 -0.387 1.00 91.38 222 PHE A CA 1
ATOM 1773 C C . PHE A 1 222 ? -10.762 -3.829 -1.271 1.00 91.38 222 PHE A C 1
ATOM 1775 O O . PHE A 1 222 ? -11.529 -3.554 -2.204 1.00 91.38 222 PHE A O 1
ATOM 1782 N N . SER A 1 223 ? -10.360 -5.075 -1.027 1.00 81.19 223 SER A N 1
ATOM 1783 C CA . SER A 1 223 ? -10.923 -6.202 -1.771 1.00 81.19 223 SER A CA 1
ATOM 1784 C C . SER A 1 223 ? -12.389 -6.392 -1.378 1.00 81.19 223 SER A C 1
ATOM 1786 O O . SER A 1 223 ? -12.710 -6.436 -0.197 1.00 81.19 223 SER A O 1
ATOM 1788 N N . VAL A 1 224 ? -13.296 -6.509 -2.355 1.00 66.25 224 VAL A N 1
ATOM 1789 C CA . VAL A 1 224 ? -14.756 -6.571 -2.109 1.00 66.25 224 VAL A CA 1
ATOM 1790 C C . VAL A 1 224 ? -15.147 -7.774 -1.239 1.00 66.25 224 VAL A C 1
ATOM 1792 O O . VAL A 1 224 ? -16.158 -7.743 -0.549 1.00 66.25 224 VAL A O 1
ATOM 1795 N N . GLU A 1 225 ? -14.332 -8.826 -1.245 1.00 70.94 225 GLU A N 1
ATOM 1796 C CA . GLU A 1 225 ? -14.541 -10.036 -0.443 1.00 70.94 225 GLU A CA 1
ATOM 1797 C C . GLU A 1 225 ? -14.197 -9.837 1.047 1.00 70.94 225 GLU A C 1
ATOM 1799 O O . GLU A 1 225 ? -14.550 -10.665 1.889 1.00 70.94 225 GLU A O 1
ATOM 1804 N N . GLU A 1 226 ? -13.520 -8.740 1.398 1.00 74.56 226 GLU A N 1
ATOM 1805 C CA . GLU A 1 226 ? -13.032 -8.482 2.748 1.00 74.56 226 GLU A CA 1
ATOM 1806 C C . GLU A 1 226 ? -14.042 -7.676 3.569 1.00 74.56 226 GLU A C 1
ATOM 1808 O O . GLU A 1 226 ? -14.369 -6.524 3.279 1.00 74.56 226 GLU A O 1
ATOM 1813 N N . LYS A 1 227 ? -14.485 -8.261 4.686 1.00 88.69 227 LYS A N 1
ATOM 1814 C CA . LYS A 1 227 ? -15.187 -7.528 5.744 1.00 88.69 227 LYS A CA 1
ATOM 1815 C C . LYS A 1 227 ? -14.162 -6.743 6.549 1.00 88.69 227 LYS A C 1
ATOM 1817 O O . LYS A 1 227 ? -13.673 -7.217 7.570 1.00 88.69 227 LYS A O 1
ATOM 1822 N N . ILE A 1 228 ? -13.824 -5.556 6.059 1.00 93.38 228 ILE A N 1
ATOM 1823 C CA . ILE A 1 228 ? -12.752 -4.721 6.610 1.00 93.38 228 ILE A CA 1
ATOM 1824 C C . ILE A 1 228 ? -13.051 -4.127 7.994 1.00 93.38 228 ILE A C 1
ATOM 1826 O O . ILE A 1 228 ? -12.113 -3.706 8.664 1.00 93.38 228 ILE A O 1
ATOM 1830 N N . MET A 1 229 ? -14.308 -4.091 8.450 1.00 95.50 229 MET A N 1
ATOM 1831 C CA . MET A 1 229 ? -14.648 -3.542 9.767 1.00 95.50 229 MET A CA 1
ATOM 1832 C C . MET A 1 229 ? -15.780 -4.274 10.494 1.00 95.50 229 MET A C 1
ATOM 1834 O O . MET A 1 229 ? -16.711 -4.802 9.876 1.00 95.50 229 MET A O 1
ATOM 1838 N N . ILE A 1 230 ? -15.695 -4.250 11.824 1.00 97.19 230 ILE A N 1
ATOM 1839 C CA . ILE A 1 230 ? -16.779 -4.538 12.768 1.00 97.19 230 ILE A CA 1
ATOM 1840 C C . ILE A 1 230 ? -16.969 -3.293 13.638 1.00 97.19 230 ILE A C 1
ATOM 1842 O O . ILE A 1 230 ? -15.999 -2.812 14.220 1.00 97.19 230 ILE A O 1
ATOM 1846 N N . VAL A 1 231 ? -18.202 -2.794 13.735 1.00 97.50 231 VAL A N 1
ATOM 1847 C CA . VAL A 1 231 ? -18.584 -1.634 14.554 1.00 97.50 231 VAL A CA 1
ATOM 1848 C C . VAL A 1 231 ? -19.859 -1.965 15.324 1.00 97.50 231 VAL A C 1
ATOM 1850 O O . VAL A 1 231 ? -20.922 -2.101 14.718 1.00 97.50 231 VAL A O 1
ATOM 1853 N N . ARG A 1 232 ? -19.758 -2.155 16.643 1.00 97.06 232 ARG A N 1
ATOM 1854 C CA . ARG A 1 232 ? -20.883 -2.563 17.508 1.00 97.06 232 ARG A CA 1
ATOM 1855 C C . ARG A 1 232 ? -20.730 -2.045 18.929 1.00 97.06 232 ARG A C 1
ATOM 1857 O O . ARG A 1 232 ? -19.604 -1.893 19.386 1.00 97.06 232 ARG A O 1
ATOM 1864 N N . GLU A 1 233 ? -21.836 -1.854 19.638 1.00 95.81 233 GLU A N 1
ATOM 1865 C CA . GLU A 1 233 ? -21.825 -1.490 21.062 1.00 95.81 233 GLU A CA 1
ATOM 1866 C C . GLU A 1 233 ? -21.054 -0.176 21.324 1.00 95.81 233 GLU A C 1
ATOM 1868 O O . GLU A 1 233 ? -20.301 -0.060 22.289 1.00 95.81 233 GLU A O 1
ATOM 1873 N N . ASN A 1 234 ? -21.191 0.817 20.440 1.00 96.62 234 ASN A N 1
ATOM 1874 C CA . ASN A 1 234 ? -20.535 2.123 20.580 1.00 96.62 234 ASN A CA 1
ATOM 1875 C C . ASN A 1 234 ? -21.623 3.209 20.694 1.00 96.62 234 ASN A C 1
ATOM 1877 O O . ASN A 1 234 ? -21.971 3.833 19.689 1.00 96.62 234 ASN A O 1
ATOM 1881 N N . PRO A 1 235 ? -22.164 3.450 21.906 1.00 95.62 235 PRO A N 1
ATOM 1882 C CA . PRO A 1 235 ? -23.427 4.169 22.111 1.00 95.62 235 PRO A CA 1
ATOM 1883 C C . PRO A 1 235 ? -23.409 5.647 21.702 1.00 95.62 235 PRO A C 1
ATOM 1885 O O . PRO A 1 235 ? -24.470 6.250 21.554 1.00 95.62 235 PRO A O 1
ATOM 1888 N N . LEU A 1 236 ? -22.224 6.251 21.565 1.00 97.00 236 LEU A N 1
ATOM 1889 C CA . LEU A 1 236 ? -22.076 7.670 21.237 1.00 97.00 236 LEU A CA 1
ATOM 1890 C C . LEU A 1 236 ? -21.796 7.933 19.752 1.00 97.00 236 LEU A C 1
ATOM 1892 O O . LEU A 1 236 ? -21.821 9.097 19.354 1.00 97.00 236 LEU A O 1
ATOM 1896 N N . ILE A 1 237 ? -21.584 6.901 18.922 1.00 96.94 237 ILE A N 1
ATOM 1897 C CA . ILE A 1 237 ? -21.416 7.109 17.480 1.00 96.94 237 ILE A CA 1
ATOM 1898 C C . ILE A 1 237 ? -22.781 7.476 16.888 1.00 96.94 237 ILE A C 1
ATOM 1900 O O . ILE A 1 237 ? -23.724 6.684 16.973 1.00 96.94 237 ILE A O 1
ATOM 1904 N N . PRO A 1 238 ? -22.924 8.639 16.238 1.00 95.56 238 PRO A N 1
ATOM 1905 C CA . PRO A 1 238 ? -24.211 9.017 15.700 1.00 95.56 238 PRO A CA 1
ATOM 1906 C C . PRO A 1 238 ? -24.581 8.155 14.479 1.00 95.56 238 PRO A C 1
ATOM 1908 O O . PRO A 1 238 ? -23.755 7.817 13.627 1.00 95.56 238 PRO A O 1
ATOM 1911 N N . ASN A 1 239 ? -25.869 7.810 14.367 1.00 94.44 239 ASN A N 1
ATOM 1912 C CA . ASN A 1 239 ? -26.372 6.878 13.350 1.00 94.44 239 ASN A CA 1
ATOM 1913 C C . ASN A 1 239 ? -26.063 7.298 11.898 1.00 94.44 239 ASN A C 1
ATOM 1915 O O . ASN A 1 239 ? -25.932 6.438 11.029 1.00 94.44 239 ASN A O 1
ATOM 1919 N N . ASN A 1 240 ? -25.921 8.596 11.607 1.00 94.25 240 ASN A N 1
ATOM 1920 C CA . ASN A 1 240 ? -25.518 9.071 10.278 1.00 94.25 240 ASN A CA 1
ATOM 1921 C C . ASN A 1 240 ? -24.087 8.636 9.910 1.00 94.25 240 ASN A C 1
ATOM 1923 O O . ASN A 1 240 ? -23.852 8.288 8.756 1.00 94.25 240 ASN A O 1
ATOM 1927 N N . GLU A 1 241 ? -23.151 8.604 10.860 1.00 95.00 241 GLU A N 1
ATOM 1928 C CA . GLU A 1 241 ? -21.798 8.099 10.618 1.00 95.00 241 GLU A CA 1
ATOM 1929 C C . GLU A 1 241 ? -21.812 6.584 10.400 1.00 95.00 241 GLU A C 1
ATOM 1931 O O . GLU A 1 241 ? -21.202 6.094 9.452 1.00 95.00 241 GLU A O 1
ATOM 1936 N N . LEU A 1 242 ? -22.603 5.840 11.181 1.00 96.06 242 LEU A N 1
ATOM 1937 C CA . LEU A 1 242 ? -22.788 4.397 10.983 1.00 96.06 242 LEU A CA 1
ATOM 1938 C C . LEU A 1 242 ? -23.372 4.073 9.595 1.00 96.06 242 LEU A C 1
ATOM 1940 O O . LEU A 1 242 ? -22.962 3.096 8.964 1.00 96.06 242 LEU A O 1
ATOM 1944 N N . ILE A 1 243 ? -24.286 4.906 9.075 1.00 95.62 243 ILE A N 1
ATOM 1945 C CA . ILE A 1 243 ? -24.784 4.801 7.691 1.00 95.62 243 ILE A CA 1
ATOM 1946 C C . ILE A 1 243 ? -23.638 4.992 6.691 1.00 95.62 243 ILE A C 1
ATOM 1948 O O . ILE A 1 243 ? -23.493 4.168 5.790 1.00 95.62 243 ILE A O 1
ATOM 1952 N N . ILE A 1 244 ? -22.797 6.016 6.861 1.00 95.50 244 ILE A N 1
ATOM 1953 C CA . ILE A 1 244 ? -21.650 6.267 5.972 1.00 95.50 244 ILE A CA 1
ATOM 1954 C C . ILE A 1 244 ? -20.680 5.077 5.988 1.00 95.50 244 ILE A C 1
ATOM 1956 O O . ILE A 1 244 ? -20.262 4.606 4.931 1.00 95.50 244 ILE A O 1
ATOM 1960 N N . LEU A 1 245 ? -20.360 4.529 7.162 1.00 95.75 245 LEU A N 1
ATOM 1961 C CA . LEU A 1 245 ? -19.507 3.340 7.275 1.00 95.75 245 LEU A CA 1
ATOM 1962 C C . LEU A 1 245 ? -20.121 2.126 6.556 1.00 95.75 245 LEU A C 1
ATOM 1964 O O . LEU A 1 245 ? -19.409 1.360 5.900 1.00 95.75 245 LEU A O 1
ATOM 1968 N N . LYS A 1 246 ? -21.450 1.977 6.610 1.00 94.88 246 LYS A N 1
ATOM 1969 C CA . LYS A 1 246 ? -22.179 0.925 5.889 1.00 94.88 246 LYS A CA 1
ATOM 1970 C C . LYS A 1 246 ? -22.180 1.133 4.376 1.00 94.88 246 LYS A C 1
ATOM 1972 O O . LYS A 1 246 ? -22.150 0.156 3.629 1.00 94.88 246 LYS A O 1
ATOM 1977 N N . GLU A 1 247 ? -22.180 2.377 3.908 1.00 94.44 247 GLU A N 1
ATOM 1978 C CA . GLU A 1 247 ? -22.014 2.700 2.488 1.00 94.44 247 GLU A CA 1
ATOM 1979 C C . GLU A 1 247 ? -20.599 2.390 1.991 1.00 94.44 247 GLU A C 1
ATOM 1981 O O . GLU A 1 247 ? -20.452 1.877 0.878 1.00 94.44 247 GLU A O 1
ATOM 1986 N N . ILE A 1 248 ? -19.579 2.636 2.824 1.00 93.94 248 ILE A N 1
ATOM 1987 C CA . ILE A 1 248 ? -18.185 2.268 2.541 1.00 93.94 248 ILE A CA 1
ATOM 1988 C C . ILE A 1 248 ? -18.057 0.749 2.412 1.00 93.94 248 ILE A C 1
ATOM 1990 O O . ILE A 1 248 ? -17.510 0.267 1.422 1.00 93.94 248 ILE A O 1
ATOM 1994 N N . CYS A 1 249 ? -18.576 -0.010 3.382 1.00 93.06 249 CYS A N 1
ATOM 1995 C CA . CYS A 1 249 ? -18.522 -1.469 3.385 1.00 93.06 249 CYS A CA 1
ATOM 1996 C C . CYS A 1 249 ? -19.893 -2.094 3.676 1.00 93.06 249 CYS A C 1
ATOM 1998 O O . CYS A 1 249 ? -20.2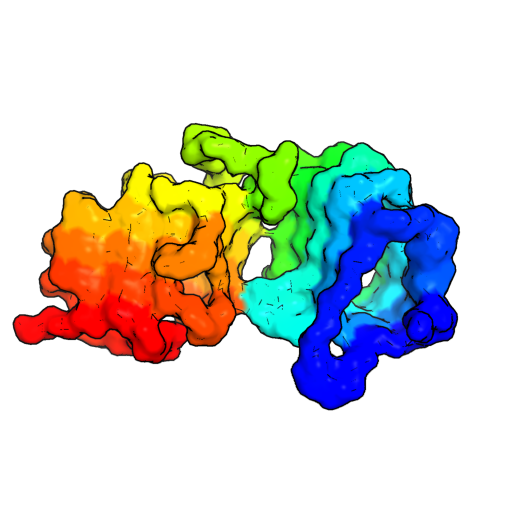84 -2.322 4.825 1.00 93.06 249 CYS A O 1
ATOM 2000 N N . LYS A 1 250 ? -20.606 -2.447 2.602 1.00 91.94 250 LYS A N 1
ATOM 2001 C CA . LYS A 1 250 ? -21.969 -3.001 2.673 1.00 91.94 250 LYS A CA 1
ATOM 2002 C C . LYS A 1 250 ? -22.046 -4.320 3.439 1.00 91.94 250 LYS A C 1
ATOM 2004 O O . LYS A 1 250 ? -22.998 -4.536 4.188 1.00 91.94 250 LYS A O 1
ATOM 2009 N N . ASP A 1 251 ? -21.031 -5.168 3.301 1.00 91.12 251 ASP A N 1
ATOM 2010 C CA . ASP A 1 251 ? -20.990 -6.501 3.916 1.00 91.12 251 ASP A CA 1
ATOM 2011 C C . ASP A 1 251 ? -20.329 -6.516 5.303 1.00 91.12 251 ASP A C 1
ATOM 2013 O O . ASP A 1 251 ? -20.299 -7.554 5.975 1.00 91.12 251 ASP A O 1
ATOM 2017 N N . CYS A 1 252 ? -19.832 -5.363 5.760 1.00 93.88 252 CYS A N 1
ATOM 2018 C CA . CYS A 1 252 ? -19.276 -5.206 7.095 1.00 93.88 252 CYS A CA 1
ATOM 2019 C C . CYS A 1 252 ? -20.363 -5.226 8.167 1.00 93.88 252 CYS A C 1
ATOM 2021 O O . CYS A 1 252 ? -21.542 -4.936 7.927 1.00 93.88 252 CYS A O 1
ATOM 2023 N N . VAL A 1 253 ? -19.948 -5.589 9.372 1.00 95.00 253 VAL A N 1
ATOM 2024 C CA . VAL A 1 253 ? -20.830 -5.747 10.520 1.00 95.00 253 VAL A CA 1
ATOM 2025 C C . VAL A 1 253 ? -20.901 -4.411 11.249 1.00 95.00 253 VAL A C 1
ATOM 2027 O O . VAL A 1 253 ? -19.942 -4.019 11.899 1.00 95.00 253 VAL A O 1
ATOM 2030 N N . ILE A 1 254 ? -22.019 -3.706 11.103 1.00 95.44 254 ILE A N 1
ATOM 2031 C CA . ILE A 1 254 ? -22.235 -2.378 11.686 1.00 95.44 254 ILE A CA 1
ATOM 2032 C C . ILE A 1 254 ? -23.612 -2.399 12.336 1.00 95.44 254 ILE A C 1
ATOM 2034 O O . ILE A 1 254 ? -24.603 -2.658 11.647 1.00 95.44 254 ILE A O 1
ATOM 2038 N N . GLU A 1 255 ? -23.659 -2.207 13.650 1.00 92.50 255 GLU A N 1
ATOM 2039 C CA . GLU A 1 255 ? -24.902 -2.129 14.418 1.00 92.50 255 GLU A CA 1
ATOM 2040 C C . GLU A 1 255 ? -25.267 -0.679 14.682 1.00 92.50 255 GLU A C 1
ATOM 2042 O O . GLU A 1 255 ? -24.415 0.122 15.049 1.00 92.50 255 GLU A O 1
ATOM 2047 N N . TYR A 1 256 ? -26.540 -0.363 14.455 1.00 83.88 256 TYR A N 1
ATOM 2048 C CA . TYR A 1 256 ? -27.113 0.930 14.792 1.00 83.88 256 TYR A CA 1
ATOM 2049 C C . TYR A 1 256 ? -27.514 0.927 16.256 1.00 83.88 256 TYR A C 1
ATOM 2051 O O . TYR A 1 256 ? -28.131 -0.033 16.725 1.00 83.88 256 TYR A O 1
ATOM 2059 N N . GLU A 1 257 ? -27.205 2.016 16.942 1.00 74.50 257 GLU A N 1
ATOM 2060 C CA . GLU A 1 257 ? -27.667 2.228 18.304 1.00 74.50 257 GLU A CA 1
ATOM 2061 C C . GLU A 1 257 ? -29.122 2.719 18.238 1.00 74.50 257 GLU A C 1
ATOM 2063 O O . GLU A 1 257 ? -29.468 3.611 17.447 1.00 74.50 257 GLU A O 1
ATOM 2068 N N . SER A 1 258 ? -29.991 2.048 18.998 1.00 59.38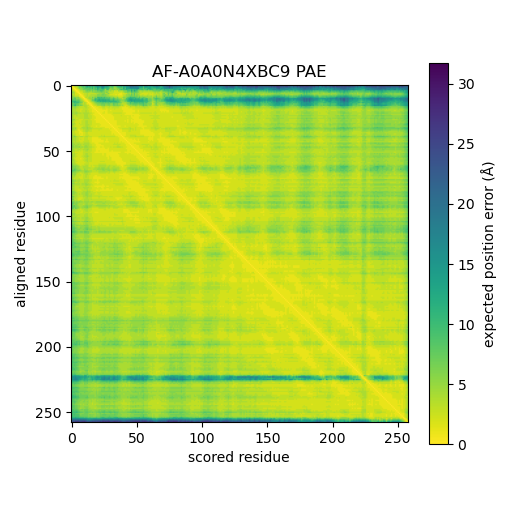 258 SER A N 1
ATOM 2069 C CA . SER A 1 258 ? -31.441 2.283 19.048 1.00 59.38 258 SER A CA 1
ATOM 2070 C C . SER A 1 258 ? -31.823 3.449 19.944 1.00 59.38 258 SER A C 1
ATOM 2072 O O . SER A 1 258 ? -31.283 3.489 21.072 1.00 59.38 258 SER A O 1
#

pLDDT: mean 93.88, std 6.28, range [53.94, 98.69]

Mean predicted aligned error: 4.13 Å

Radius of gyration: 19.81 Å; Cα contacts (8 Å, |Δi|>4): 656; chains: 1; bounding box: 53×28×54 Å

Secondary structure (DSSP, 8-state):
--TT-SEEE-STT---EEE-TT--HHHHHHHHTT--EEESEEEEES---SEEEETT--EEE-SSTTS-SEEEE--TT--EEEE-TT--TTT-SS-EEEES-TT--B---GGG-SS-EEETT--TT--STTTS--SHHHHHHH-TT-SEEEEEEEE---HHHHHHHTT-SEEEEEEEEES---SEEEETT-SEEE-SSTT--SEEEE--TT--EEEE-TT-B--TT---EEEES-TTS-HHHHHHHHHH-TTSEEPPP-

Organism: Haemonchus placei (NCBI:txid6290)